Protein AF-A0A6J5F806-F1 (afdb_monomer_lite)

pLDDT: mean 86.48, std 10.56, range [59.66, 98.38]

Sequence (231 aa):
MEVLSILKNGHAHGSELAKHAQALDEIADRARLDAVFTEAWKLFHDRIDGTAEDLVHAFVNAVNVAATVISPLNLNSTVKLLRELGFDNEADALIEKYVELNAGRPGLFRIDESPWCRDVDDETLKRRFAEVLTEEEGALDLASTAMLLIEEKGWSDRMEASLLKASTDDFVALFREHQGDTLRVLIDHLYRAAHMRGAETQSTAGTVTAALDQISKESKLNEIRARRWRK

Structure (mmCIF, N/CA/C/O backbone):
data_AF-A0A6J5F806-F1
#
_entry.id   AF-A0A6J5F806-F1
#
loop_
_atom_site.group_PDB
_atom_site.id
_atom_site.type_symbol
_atom_site.label_atom_id
_atom_site.label_alt_id
_atom_site.label_comp_id
_atom_site.label_asym_id
_atom_site.label_entity_id
_atom_site.label_seq_id
_atom_site.pdbx_PDB_ins_code
_atom_site.Cartn_x
_atom_site.Cartn_y
_atom_site.Cartn_z
_atom_site.occupancy
_atom_site.B_iso_or_equiv
_atom_site.auth_seq_id
_atom_site.auth_comp_id
_atom_site.auth_asym_id
_atom_site.auth_atom_id
_atom_site.pdbx_PDB_model_num
ATOM 1 N N . MET A 1 1 ? -2.717 -42.329 -28.493 1.00 62.00 1 MET A N 1
ATOM 2 C CA . MET A 1 1 ? -3.347 -42.413 -29.836 1.00 62.00 1 MET A CA 1
ATOM 3 C C . MET A 1 1 ? -3.772 -41.049 -30.399 1.00 62.00 1 MET A C 1
ATOM 5 O O . MET A 1 1 ? -4.235 -40.996 -31.529 1.00 62.00 1 MET A O 1
ATOM 9 N N . GLU A 1 2 ? -3.569 -39.941 -29.675 1.00 66.50 2 GLU A N 1
ATOM 10 C CA . GLU A 1 2 ? -3.994 -38.596 -30.101 1.00 66.50 2 GLU A CA 1
ATOM 11 C C . GLU A 1 2 ? -3.105 -37.991 -31.207 1.00 66.50 2 GLU A C 1
ATOM 13 O O . GLU A 1 2 ? -3.614 -37.489 -32.203 1.00 66.50 2 GLU A O 1
ATOM 18 N N . VAL A 1 3 ? -1.780 -38.154 -31.115 1.00 67.06 3 VAL A N 1
ATOM 19 C CA . VAL A 1 3 ? -0.815 -37.669 -32.127 1.00 67.06 3 VAL A CA 1
ATOM 20 C C . VAL A 1 3 ? -1.085 -38.260 -33.520 1.00 67.06 3 VAL A C 1
ATOM 22 O O . VAL A 1 3 ? -1.072 -37.549 -34.519 1.00 67.06 3 VAL A O 1
ATOM 25 N N . LEU A 1 4 ? -1.415 -39.554 -33.593 1.00 65.75 4 LEU A N 1
ATOM 26 C CA . LEU A 1 4 ? -1.778 -40.239 -34.843 1.00 65.75 4 LEU A CA 1
ATOM 27 C C . LEU A 1 4 ? -3.104 -39.742 -35.444 1.00 65.75 4 LEU A C 1
ATOM 29 O O . LEU A 1 4 ? -3.271 -39.791 -36.658 1.00 65.75 4 LEU A O 1
ATOM 33 N N . SER A 1 5 ? -4.040 -39.275 -34.613 1.00 65.06 5 SER A N 1
ATOM 34 C CA . SER A 1 5 ? -5.299 -38.660 -35.057 1.00 65.06 5 SER A CA 1
ATOM 35 C C . SER A 1 5 ? -5.051 -37.273 -35.659 1.00 65.06 5 SER A C 1
ATOM 37 O O . SER A 1 5 ? -5.553 -36.964 -36.736 1.00 65.06 5 SER A O 1
ATOM 39 N N . ILE A 1 6 ? -4.202 -36.467 -35.019 1.00 72.25 6 ILE A N 1
ATOM 40 C CA . ILE A 1 6 ? -3.844 -35.120 -35.486 1.00 72.25 6 ILE A CA 1
ATOM 41 C C . ILE A 1 6 ? -3.074 -35.187 -36.809 1.00 72.25 6 ILE A C 1
ATOM 43 O O . ILE A 1 6 ? -3.395 -34.453 -37.740 1.00 72.25 6 ILE A O 1
ATOM 47 N N . LEU A 1 7 ? -2.129 -36.126 -36.938 1.00 70.25 7 LEU A N 1
ATOM 48 C CA . LEU A 1 7 ? -1.401 -36.361 -38.191 1.00 70.25 7 LEU A CA 1
ATOM 49 C C . LEU A 1 7 ? -2.317 -36.798 -39.347 1.00 70.25 7 LEU A C 1
ATOM 51 O O . LEU A 1 7 ? -1.999 -36.538 -40.502 1.00 70.25 7 LEU A O 1
ATOM 55 N N . LYS A 1 8 ? -3.449 -37.452 -39.051 1.00 69.81 8 LYS A N 1
ATOM 56 C CA . LYS A 1 8 ? -4.434 -37.871 -40.062 1.00 69.81 8 LYS A CA 1
ATOM 57 C C . LYS A 1 8 ? -5.423 -36.769 -40.439 1.00 69.81 8 LYS A C 1
ATOM 59 O O . LYS A 1 8 ? -5.817 -36.701 -41.596 1.00 69.81 8 LYS A O 1
ATOM 64 N N . ASN A 1 9 ? -5.823 -35.933 -39.482 1.00 72.56 9 ASN A N 1
ATOM 65 C CA . ASN A 1 9 ? -6.895 -34.951 -39.671 1.00 72.56 9 ASN A CA 1
ATOM 66 C C . ASN A 1 9 ? -6.376 -33.525 -39.937 1.00 72.56 9 ASN A C 1
ATOM 68 O O . ASN A 1 9 ? -7.134 -32.671 -40.388 1.00 72.56 9 ASN A O 1
ATOM 72 N N . GLY A 1 10 ? -5.089 -33.256 -39.692 1.00 66.25 10 GLY A N 1
ATOM 73 C CA . GLY A 1 10 ? -4.418 -31.994 -40.028 1.00 66.25 10 GLY A CA 1
ATOM 74 C C . GLY A 1 10 ? -4.680 -30.828 -39.069 1.00 66.25 10 GLY A C 1
ATOM 75 O O . GLY A 1 10 ? -4.192 -29.730 -39.311 1.00 66.25 10 GLY A O 1
ATOM 76 N N . HIS A 1 11 ? -5.435 -31.030 -37.987 1.00 64.56 11 HIS A N 1
ATOM 77 C CA . HIS A 1 11 ? -5.696 -30.010 -36.969 1.00 64.56 11 HIS A CA 1
ATOM 78 C C . HIS A 1 11 ? -5.887 -30.641 -35.583 1.00 64.56 11 HIS A C 1
ATOM 80 O O . HIS A 1 11 ? -6.397 -31.753 -35.454 1.00 64.56 11 HIS A O 1
ATOM 86 N N . ALA A 1 12 ? -5.464 -29.913 -34.545 1.00 65.75 12 ALA A N 1
ATOM 87 C CA . ALA A 1 12 ? -5.490 -30.336 -33.140 1.00 65.75 12 ALA A CA 1
ATOM 88 C C . ALA A 1 12 ? -6.511 -29.545 -32.294 1.00 65.75 12 ALA A C 1
ATOM 90 O O . ALA A 1 12 ? -6.362 -29.422 -31.082 1.00 65.75 12 ALA A O 1
ATOM 91 N N . HIS A 1 13 ? -7.528 -28.948 -32.921 1.00 59.66 13 HIS A N 1
ATOM 92 C CA . HIS A 1 13 ? -8.428 -28.019 -32.235 1.00 59.66 13 HIS A CA 1
ATOM 93 C C . HIS A 1 13 ? -9.199 -28.705 -31.092 1.00 59.66 13 HIS A C 1
ATOM 95 O O . HIS A 1 13 ? -9.826 -29.742 -31.299 1.00 59.66 13 HIS A O 1
ATOM 101 N N . GLY A 1 14 ? -9.126 -28.135 -29.883 1.00 65.19 14 GLY A N 1
ATOM 102 C CA . GLY A 1 14 ? -9.755 -28.683 -28.673 1.00 65.19 14 GLY A CA 1
ATOM 103 C C . GLY A 1 14 ? -9.086 -29.936 -28.090 1.00 65.19 14 GLY A C 1
ATOM 104 O O . GLY A 1 14 ? -9.630 -30.527 -27.159 1.00 65.19 14 GLY A O 1
ATOM 105 N N . SER A 1 15 ? -7.930 -30.350 -28.618 1.00 76.88 15 SER A N 1
ATOM 106 C CA . SER A 1 15 ? -7.204 -31.530 -28.145 1.00 76.88 15 SER A CA 1
ATOM 107 C C . SER A 1 15 ? -6.321 -31.211 -26.927 1.00 76.88 15 SER A C 1
ATOM 109 O O . SER A 1 15 ? -5.970 -30.053 -26.680 1.00 76.88 15 SER A O 1
ATOM 111 N N . GLU A 1 16 ? -5.935 -32.234 -26.162 1.00 77.94 16 GLU A N 1
ATOM 112 C CA . GLU A 1 16 ? -5.014 -32.069 -25.032 1.00 77.94 16 GLU A CA 1
ATOM 113 C C . GLU A 1 16 ? -3.640 -31.583 -25.510 1.00 77.94 16 GLU A C 1
ATOM 115 O O . GLU A 1 16 ? -3.031 -30.737 -24.859 1.00 77.94 16 GLU A O 1
ATOM 120 N N . LEU A 1 17 ? -3.185 -32.014 -26.692 1.00 78.38 17 LEU A N 1
ATOM 121 C CA . LEU A 1 17 ? -1.960 -31.494 -27.314 1.00 78.38 17 LEU A CA 1
ATOM 122 C C . LEU A 1 17 ? -2.011 -29.975 -27.560 1.00 78.38 17 LEU A C 1
ATOM 124 O O . LEU A 1 17 ? -1.027 -29.293 -27.287 1.00 78.38 17 LEU A O 1
ATOM 128 N N . ALA A 1 18 ? -3.132 -29.433 -28.051 1.00 76.56 18 ALA A N 1
ATOM 129 C CA . ALA A 1 18 ? -3.261 -27.991 -28.282 1.00 76.56 18 ALA A CA 1
ATOM 130 C C . ALA A 1 18 ? -3.230 -27.187 -26.973 1.00 76.56 18 ALA A C 1
ATOM 132 O O . ALA A 1 18 ? -2.580 -26.146 -26.923 1.00 76.56 18 ALA A O 1
ATOM 133 N N . LYS A 1 19 ? -3.848 -27.698 -25.898 1.00 79.38 19 LYS A N 1
ATOM 134 C CA . LYS A 1 19 ? -3.759 -27.084 -24.560 1.00 79.38 19 LYS A CA 1
ATOM 135 C C . LYS A 1 19 ? -2.324 -27.074 -24.030 1.00 79.38 19 LYS A C 1
ATOM 137 O O . LYS A 1 19 ? -1.873 -26.060 -23.513 1.00 79.38 19 LYS A O 1
ATOM 142 N N . HIS A 1 20 ? -1.592 -28.181 -24.187 1.00 80.00 20 HIS A N 1
ATOM 143 C CA . HIS A 1 20 ? -0.188 -28.259 -23.770 1.00 80.00 20 HIS A CA 1
ATOM 144 C C . HIS A 1 20 ? 0.708 -27.329 -24.598 1.00 80.00 20 HIS A C 1
ATOM 146 O O . HIS A 1 20 ? 1.594 -26.690 -24.039 1.00 80.00 20 HIS A O 1
ATOM 152 N N . ALA A 1 21 ? 0.473 -27.227 -25.910 1.00 78.38 21 ALA A N 1
ATOM 153 C CA . ALA A 1 21 ? 1.204 -26.306 -26.775 1.00 78.38 21 ALA A CA 1
ATOM 154 C C . ALA A 1 21 ? 0.960 -24.843 -26.379 1.00 78.38 21 ALA A C 1
ATOM 156 O O . ALA A 1 21 ? 1.921 -24.095 -26.250 1.00 78.38 21 ALA A O 1
ATOM 157 N N . GLN A 1 22 ? -0.294 -24.461 -26.112 1.00 80.69 22 GLN A N 1
ATOM 158 C CA . GLN A 1 22 ? -0.631 -23.118 -25.637 1.00 80.69 22 GLN A CA 1
ATOM 159 C C . GLN A 1 22 ? 0.016 -22.814 -24.277 1.00 80.69 22 GLN A C 1
ATOM 161 O O . GLN A 1 22 ? 0.610 -21.757 -24.110 1.00 80.69 22 GLN A O 1
ATOM 166 N N . ALA A 1 23 ? -0.024 -23.754 -23.328 1.00 79.06 23 ALA A N 1
ATOM 167 C CA . ALA A 1 23 ? 0.630 -23.573 -22.033 1.00 79.06 23 ALA A CA 1
ATOM 168 C C . ALA A 1 23 ? 2.156 -23.392 -22.164 1.00 79.06 23 ALA A C 1
ATOM 170 O O . ALA A 1 23 ? 2.749 -22.591 -21.445 1.00 79.06 23 ALA A O 1
ATOM 171 N N . LEU A 1 24 ? 2.805 -24.117 -23.084 1.00 82.88 24 LEU A N 1
ATOM 172 C CA . LEU A 1 24 ? 4.232 -23.939 -23.371 1.00 82.88 24 LEU A CA 1
ATOM 173 C C . LEU A 1 24 ? 4.531 -22.584 -24.026 1.00 82.88 24 LEU A C 1
ATOM 175 O O . LEU A 1 24 ? 5.548 -21.980 -23.694 1.00 82.88 24 LEU A O 1
ATOM 179 N N . ASP A 1 25 ? 3.659 -22.114 -24.919 1.00 82.00 25 ASP A N 1
ATOM 180 C CA . ASP A 1 25 ? 3.776 -20.804 -25.568 1.00 82.00 25 ASP A CA 1
ATOM 181 C C . ASP A 1 25 ? 3.660 -19.670 -24.538 1.00 82.00 25 ASP A C 1
ATOM 183 O O . ASP A 1 25 ? 4.536 -18.814 -24.455 1.00 82.00 25 ASP A O 1
ATOM 187 N N . GLU A 1 26 ? 2.673 -19.746 -23.639 1.00 81.69 26 GLU A N 1
ATOM 188 C CA . GLU A 1 26 ? 2.500 -18.800 -22.526 1.00 81.69 26 GLU A CA 1
ATOM 189 C C . GLU A 1 26 ? 3.722 -18.772 -21.585 1.00 81.69 26 GLU A C 1
ATOM 191 O O . GLU A 1 26 ? 4.142 -17.703 -21.132 1.00 81.69 26 GLU A O 1
ATOM 196 N N . ILE A 1 27 ? 4.340 -19.929 -21.308 1.00 80.19 27 ILE A N 1
ATOM 197 C CA . ILE A 1 27 ? 5.586 -20.011 -20.524 1.00 80.19 27 ILE A CA 1
ATOM 198 C C . ILE A 1 27 ? 6.753 -19.359 -21.276 1.00 80.19 27 ILE A C 1
ATOM 200 O O . ILE A 1 27 ? 7.521 -18.605 -20.672 1.00 80.19 27 ILE A O 1
ATOM 204 N N . ALA A 1 28 ? 6.907 -19.651 -22.570 1.00 80.81 28 ALA A N 1
ATOM 205 C CA . ALA A 1 28 ? 7.981 -19.102 -23.391 1.00 80.81 28 ALA A CA 1
ATOM 206 C C . ALA A 1 28 ? 7.865 -17.577 -23.516 1.00 80.81 28 ALA A C 1
ATOM 208 O O . ALA A 1 28 ? 8.860 -16.865 -23.352 1.00 80.81 28 ALA A O 1
ATOM 209 N N . ASP A 1 29 ? 6.651 -17.068 -23.719 1.00 88.56 29 ASP A N 1
ATOM 210 C CA . ASP A 1 29 ? 6.381 -15.637 -23.745 1.00 88.56 29 ASP A CA 1
ATOM 211 C C . ASP A 1 29 ? 6.669 -14.982 -22.399 1.00 88.56 29 ASP A C 1
ATOM 213 O O . ASP A 1 29 ? 7.339 -13.948 -22.350 1.00 88.56 29 ASP A O 1
ATOM 217 N N . ARG A 1 30 ? 6.257 -15.608 -21.291 1.00 89.88 30 ARG A N 1
ATOM 218 C CA . ARG A 1 30 ? 6.578 -15.099 -19.956 1.00 89.88 30 ARG A CA 1
ATOM 219 C C . ARG A 1 30 ? 8.084 -15.011 -19.723 1.00 89.88 30 ARG A C 1
ATOM 221 O O . ARG A 1 30 ? 8.552 -13.979 -19.253 1.00 89.88 30 ARG A O 1
ATOM 228 N N . ALA A 1 31 ? 8.836 -16.055 -20.065 1.00 89.19 31 ALA A N 1
ATOM 229 C CA . ALA A 1 31 ? 10.291 -16.071 -19.914 1.00 89.19 31 ALA A CA 1
ATOM 230 C C . ALA A 1 31 ? 10.969 -14.993 -20.775 1.00 89.19 31 ALA A C 1
ATOM 232 O O . ALA A 1 31 ? 11.913 -14.342 -20.332 1.00 89.19 31 ALA A O 1
ATOM 233 N N . ARG A 1 32 ? 10.463 -14.762 -21.991 1.00 93.19 32 ARG A N 1
ATOM 234 C CA . ARG A 1 32 ? 10.948 -13.697 -22.875 1.00 93.19 32 ARG A CA 1
ATOM 235 C C . ARG A 1 32 ? 10.709 -12.310 -22.277 1.00 93.19 32 ARG A C 1
ATOM 237 O O . ARG A 1 32 ? 11.607 -11.476 -22.327 1.00 93.19 32 ARG A O 1
ATOM 244 N N . LEU A 1 33 ? 9.523 -12.055 -21.727 1.00 92.44 33 LEU A N 1
ATOM 245 C CA . LEU A 1 33 ? 9.200 -10.774 -21.091 1.00 92.44 33 LEU A CA 1
ATOM 246 C C . LEU A 1 33 ? 10.012 -10.556 -19.805 1.00 92.44 33 LEU A C 1
ATOM 248 O O . LEU A 1 33 ? 10.525 -9.463 -19.582 1.00 92.44 33 LEU A O 1
ATOM 252 N N . ASP A 1 34 ? 10.197 -11.600 -18.999 1.00 91.81 34 ASP A N 1
ATOM 253 C CA . ASP A 1 34 ? 11.018 -11.543 -17.785 1.00 91.81 34 ASP A CA 1
ATOM 254 C C . ASP A 1 34 ? 12.498 -11.261 -18.108 1.00 91.81 34 ASP A C 1
ATOM 256 O O . ASP A 1 34 ? 13.155 -10.459 -17.438 1.00 91.81 34 ASP A O 1
ATOM 260 N N . ALA A 1 35 ? 13.006 -11.825 -19.211 1.00 94.06 35 ALA A N 1
ATOM 261 C CA . ALA A 1 35 ? 14.346 -11.531 -19.706 1.00 94.06 35 ALA A CA 1
ATOM 262 C C . ALA A 1 35 ? 14.522 -10.049 -20.075 1.00 94.06 35 ALA A C 1
ATOM 264 O O . ALA A 1 35 ? 15.559 -9.476 -19.757 1.00 94.06 35 ALA A O 1
ATOM 265 N N . VAL A 1 36 ? 13.516 -9.397 -20.677 1.00 94.88 36 VAL A N 1
ATOM 266 C CA . VAL A 1 36 ? 13.575 -7.953 -20.993 1.00 94.88 36 VAL A CA 1
ATOM 267 C C . VAL A 1 36 ? 13.804 -7.124 -19.729 1.00 94.88 36 VAL A C 1
ATOM 269 O O . VAL A 1 36 ? 14.653 -6.234 -19.717 1.00 94.88 36 VAL A O 1
ATOM 272 N N . PHE A 1 37 ? 13.081 -7.431 -18.652 1.00 95.44 37 PHE A N 1
ATOM 273 C CA . PHE A 1 37 ? 13.253 -6.736 -17.378 1.00 95.44 37 PHE A CA 1
ATOM 274 C C . PHE A 1 37 ? 14.589 -7.063 -16.704 1.00 95.44 37 PHE A C 1
ATOM 276 O O . PHE A 1 37 ? 15.256 -6.175 -16.174 1.00 95.44 37 PHE A O 1
ATOM 283 N N . THR A 1 38 ? 15.022 -8.320 -16.786 1.00 95.44 38 THR A N 1
ATOM 284 C CA . THR A 1 38 ? 16.326 -8.754 -16.272 1.00 95.44 38 THR A CA 1
ATOM 285 C C . THR A 1 38 ? 17.483 -8.034 -16.970 1.00 95.44 38 THR A C 1
ATOM 287 O O . THR A 1 38 ? 18.427 -7.616 -16.305 1.00 95.44 38 THR A O 1
ATOM 290 N N . GLU A 1 39 ? 17.419 -7.838 -18.290 1.00 96.25 39 GLU A N 1
ATOM 291 C CA . GLU A 1 39 ? 18.459 -7.110 -19.028 1.00 96.25 39 GLU A CA 1
ATOM 292 C C . GLU A 1 39 ? 18.562 -5.639 -18.598 1.00 96.25 39 GLU A C 1
ATOM 294 O O . GLU A 1 39 ? 19.671 -5.115 -18.512 1.00 96.25 39 GLU A O 1
ATOM 299 N N . ALA A 1 40 ? 17.450 -4.982 -18.247 1.00 96.56 40 ALA A N 1
ATOM 300 C CA . ALA A 1 40 ? 17.502 -3.628 -17.686 1.00 96.56 40 ALA A CA 1
ATOM 301 C C . ALA A 1 40 ? 18.259 -3.602 -16.346 1.00 96.56 40 ALA A C 1
ATOM 303 O O . ALA A 1 40 ? 19.134 -2.762 -16.144 1.00 96.56 40 ALA A O 1
ATOM 304 N N . TRP A 1 41 ? 18.009 -4.574 -15.464 1.00 96.94 41 TRP A N 1
ATOM 305 C CA . TRP A 1 41 ? 18.742 -4.701 -14.199 1.00 96.94 41 TRP A CA 1
ATOM 306 C C . TRP A 1 41 ? 20.229 -5.019 -14.378 1.00 96.94 41 TRP A C 1
ATOM 308 O O . TRP A 1 41 ? 21.050 -4.561 -13.583 1.00 96.94 41 TRP A O 1
ATOM 318 N N . LYS A 1 42 ? 20.619 -5.738 -15.436 1.00 96.62 42 LYS A N 1
ATOM 319 C CA . LYS A 1 42 ? 22.042 -5.956 -15.745 1.00 96.62 42 LYS A CA 1
ATOM 320 C C . LYS A 1 42 ? 22.782 -4.662 -16.064 1.00 96.62 42 LYS A C 1
ATOM 322 O O . LYS A 1 42 ? 23.971 -4.570 -15.777 1.00 96.62 42 LYS A O 1
ATOM 327 N N . LEU A 1 43 ? 22.109 -3.637 -16.593 1.00 96.19 43 LEU A N 1
ATOM 328 C CA . LEU A 1 43 ? 22.741 -2.325 -16.780 1.00 96.19 43 LEU A CA 1
ATOM 329 C C . LEU A 1 43 ? 23.144 -1.684 -15.447 1.00 96.19 43 LEU A C 1
ATOM 331 O O . LEU A 1 43 ? 24.134 -0.962 -15.409 1.00 96.19 43 LEU A O 1
ATOM 335 N N . PHE A 1 44 ? 22.408 -1.963 -14.370 1.00 96.19 44 PHE A N 1
ATOM 336 C CA . PHE A 1 44 ? 22.748 -1.507 -13.024 1.00 96.19 44 PHE A CA 1
ATOM 337 C C . PHE A 1 44 ? 23.802 -2.400 -12.352 1.00 96.19 44 PHE A C 1
ATOM 339 O O . PHE A 1 44 ? 24.724 -1.895 -11.719 1.00 96.19 44 PHE A O 1
ATOM 346 N N . HIS A 1 45 ? 23.683 -3.724 -12.479 1.00 95.81 45 HIS A N 1
ATOM 347 C CA . HIS A 1 45 ? 24.543 -4.664 -11.750 1.00 95.81 45 HIS A CA 1
ATOM 348 C C . HIS A 1 45 ? 25.884 -4.966 -12.430 1.00 95.81 45 HIS A C 1
ATOM 350 O O . HIS A 1 45 ? 26.885 -5.155 -11.738 1.00 95.81 45 HIS A O 1
ATOM 356 N N . ASP A 1 46 ? 25.919 -4.999 -13.763 1.00 96.44 46 ASP A N 1
ATOM 357 C CA . ASP A 1 46 ? 27.041 -5.557 -14.528 1.00 96.44 46 ASP A CA 1
ATOM 358 C C . ASP A 1 46 ? 27.834 -4.485 -15.299 1.00 96.44 46 ASP A C 1
ATOM 360 O O . ASP A 1 46 ? 28.766 -4.807 -16.043 1.00 96.44 46 ASP A O 1
ATOM 364 N N . ARG A 1 47 ? 27.483 -3.201 -15.144 1.00 92.94 47 ARG A N 1
ATOM 365 C CA . ARG A 1 47 ? 28.141 -2.074 -15.820 1.00 92.94 47 ARG A CA 1
ATOM 366 C C . ARG A 1 47 ? 28.476 -0.947 -14.849 1.00 92.94 47 ARG A C 1
ATOM 368 O O . ARG A 1 47 ? 27.740 -0.670 -13.914 1.00 92.94 47 ARG A O 1
ATOM 375 N N . ILE A 1 48 ? 29.592 -0.269 -15.117 1.00 93.38 48 ILE A N 1
ATOM 376 C CA . ILE A 1 48 ? 30.050 0.916 -14.362 1.00 93.38 48 ILE A CA 1
ATOM 377 C C . ILE A 1 48 ? 30.215 2.156 -15.255 1.00 93.38 48 ILE A C 1
ATOM 379 O O . ILE A 1 48 ? 30.513 3.247 -14.785 1.00 93.38 48 ILE A O 1
ATOM 383 N N . ASP A 1 49 ? 30.029 1.985 -16.561 1.00 93.69 49 ASP A N 1
ATOM 384 C CA . ASP A 1 49 ? 30.214 2.974 -17.621 1.00 93.69 49 ASP A CA 1
ATOM 385 C C . ASP A 1 49 ? 28.873 3.495 -18.183 1.00 93.69 49 ASP A C 1
ATOM 387 O O . ASP A 1 49 ? 28.832 4.022 -19.292 1.00 93.69 49 ASP A O 1
ATOM 391 N N . GLY A 1 50 ? 27.762 3.296 -17.463 1.00 91.69 50 GLY A N 1
ATOM 392 C CA . GLY A 1 50 ? 26.427 3.798 -17.820 1.00 91.69 50 GLY A CA 1
ATOM 393 C C . GLY A 1 50 ? 26.081 5.142 -17.169 1.00 91.69 50 GLY A C 1
ATOM 394 O O . GLY A 1 50 ? 26.754 5.584 -16.238 1.00 91.69 50 GLY A O 1
ATOM 395 N N . THR A 1 51 ? 25.011 5.776 -17.653 1.00 96.44 51 THR A N 1
ATOM 396 C CA . THR A 1 51 ? 24.418 6.982 -17.051 1.00 96.44 51 THR A CA 1
ATOM 397 C C . THR A 1 51 ? 23.118 6.642 -16.318 1.00 96.44 51 THR A C 1
ATOM 399 O O . THR A 1 51 ? 22.515 5.593 -16.568 1.00 96.44 51 THR A O 1
ATOM 402 N N . ALA A 1 52 ? 22.682 7.517 -15.407 1.00 96.44 52 ALA A N 1
ATOM 403 C CA . ALA A 1 52 ? 21.408 7.335 -14.715 1.00 96.44 52 ALA A CA 1
ATOM 404 C C . ALA A 1 52 ? 20.236 7.429 -15.704 1.00 96.44 52 ALA A C 1
ATOM 406 O O . ALA A 1 52 ? 19.327 6.609 -15.659 1.00 96.44 52 ALA A O 1
ATOM 407 N N . GLU A 1 53 ? 20.306 8.357 -16.656 1.00 97.50 53 GLU A N 1
ATOM 408 C CA . GLU A 1 53 ? 19.298 8.576 -17.691 1.00 97.50 53 GLU A CA 1
ATOM 409 C C . GLU A 1 53 ? 19.105 7.339 -18.578 1.00 97.50 53 GLU A C 1
ATOM 411 O O . GLU A 1 53 ? 17.972 6.910 -18.804 1.00 97.50 53 GLU A O 1
ATOM 416 N N . ASP A 1 54 ? 20.199 6.716 -19.035 1.00 96.19 54 ASP A N 1
ATOM 417 C CA . ASP A 1 54 ? 20.129 5.497 -19.851 1.00 96.19 54 ASP A CA 1
ATOM 418 C C . ASP A 1 54 ? 19.501 4.335 -19.072 1.00 96.19 54 ASP A C 1
ATOM 420 O O . ASP A 1 54 ? 18.694 3.574 -19.616 1.00 96.19 54 ASP A O 1
ATOM 424 N N . LEU A 1 55 ? 19.847 4.206 -17.786 1.00 96.94 55 LEU A N 1
ATOM 425 C CA . LEU A 1 55 ? 19.296 3.177 -16.910 1.00 96.94 55 LEU A CA 1
ATOM 426 C C . LEU A 1 55 ? 17.792 3.386 -16.672 1.00 96.94 55 LEU A C 1
ATOM 428 O O . LEU A 1 55 ? 17.008 2.444 -16.798 1.00 96.94 55 LEU A O 1
ATOM 432 N N . VAL A 1 56 ? 17.377 4.620 -16.384 1.00 97.62 56 VAL A N 1
ATOM 433 C CA . VAL A 1 56 ? 15.967 5.000 -16.202 1.00 97.62 56 VAL A CA 1
ATOM 434 C C . VAL A 1 56 ? 15.175 4.711 -17.476 1.00 97.62 56 VAL A C 1
ATOM 436 O O . VAL A 1 56 ? 14.133 4.057 -17.425 1.00 97.62 56 VAL A O 1
ATOM 439 N N . HIS A 1 57 ? 15.693 5.113 -18.639 1.00 97.00 57 HIS A N 1
ATOM 440 C CA . HIS A 1 57 ? 15.074 4.825 -19.933 1.00 97.00 57 HIS A CA 1
ATOM 441 C C . HIS A 1 57 ? 14.929 3.317 -20.182 1.00 97.00 57 HIS A C 1
ATOM 443 O O . HIS A 1 57 ? 13.893 2.868 -20.682 1.00 97.00 57 HIS A O 1
ATOM 449 N N . ALA A 1 58 ? 15.938 2.519 -19.822 1.00 96.94 58 ALA A N 1
ATOM 450 C CA . ALA A 1 58 ? 15.870 1.067 -19.938 1.00 96.94 58 ALA A CA 1
ATOM 451 C C . ALA A 1 58 ? 14.774 0.471 -19.041 1.00 96.94 58 ALA A C 1
ATOM 453 O O . ALA A 1 58 ? 14.002 -0.365 -19.515 1.00 96.94 58 ALA A O 1
ATOM 454 N N . PHE A 1 59 ? 14.643 0.932 -17.793 1.00 97.81 59 PHE A N 1
ATOM 455 C CA . PHE A 1 59 ? 13.575 0.484 -16.895 1.00 97.81 59 PHE A CA 1
ATOM 456 C C . PHE A 1 59 ? 12.183 0.865 -17.391 1.00 97.81 59 PHE A C 1
ATOM 458 O O . PHE A 1 59 ? 11.297 0.010 -17.418 1.00 97.81 59 PHE A O 1
ATOM 465 N N . VAL A 1 60 ? 11.989 2.108 -17.839 1.00 95.38 60 VAL A N 1
ATOM 466 C CA . VAL A 1 60 ? 10.708 2.561 -18.404 1.00 95.38 60 VAL A CA 1
ATOM 467 C C . VAL A 1 60 ? 10.307 1.685 -19.594 1.00 95.38 60 VAL A C 1
ATOM 469 O O . VAL A 1 60 ? 9.183 1.183 -19.654 1.00 95.38 60 VAL A O 1
ATOM 472 N N . ASN A 1 61 ? 11.234 1.431 -20.521 1.00 95.88 61 ASN A N 1
ATOM 473 C CA . ASN A 1 61 ? 10.983 0.556 -21.667 1.00 95.88 61 ASN A CA 1
ATOM 474 C C . ASN A 1 61 ? 10.686 -0.887 -21.247 1.00 95.88 61 ASN A C 1
ATOM 476 O O . ASN A 1 61 ? 9.775 -1.512 -21.793 1.00 95.88 61 ASN A O 1
ATOM 480 N N . ALA A 1 62 ? 11.427 -1.411 -20.271 1.00 95.88 62 ALA A N 1
ATOM 481 C CA . ALA A 1 62 ? 11.235 -2.767 -19.791 1.00 95.88 62 ALA A CA 1
ATOM 482 C C . ALA A 1 62 ? 9.862 -2.953 -19.141 1.00 95.88 62 ALA A C 1
ATOM 484 O O . ALA A 1 62 ? 9.163 -3.906 -19.477 1.00 95.88 62 ALA A O 1
ATOM 485 N N . VAL A 1 63 ? 9.424 -2.036 -18.275 1.00 94.94 63 VAL A N 1
ATOM 486 C CA . VAL A 1 63 ? 8.103 -2.132 -17.633 1.00 94.94 63 VAL A CA 1
ATOM 487 C C . VAL A 1 63 ? 6.974 -1.961 -18.644 1.00 94.94 63 VAL A C 1
ATOM 489 O O . VAL A 1 63 ? 6.017 -2.729 -18.596 1.00 94.94 63 VAL A O 1
ATOM 492 N N . ASN A 1 64 ? 7.106 -1.064 -19.627 1.00 92.12 64 ASN A N 1
ATOM 493 C CA . ASN A 1 64 ? 6.122 -0.924 -20.711 1.00 92.12 64 ASN A CA 1
ATOM 494 C C . ASN A 1 64 ? 5.827 -2.243 -21.448 1.00 92.12 64 ASN A C 1
ATOM 496 O O . ASN A 1 64 ? 4.738 -2.412 -21.994 1.00 92.12 64 ASN A O 1
ATOM 500 N N . VAL A 1 65 ? 6.792 -3.164 -21.478 1.00 91.69 65 VAL A N 1
ATOM 501 C CA . VAL A 1 65 ? 6.688 -4.447 -22.183 1.00 91.69 65 VAL A CA 1
ATOM 502 C C . VAL A 1 65 ? 6.401 -5.602 -21.219 1.00 91.69 65 VAL A C 1
ATOM 504 O O . VAL A 1 65 ? 5.635 -6.502 -21.553 1.00 91.69 65 VAL A O 1
ATOM 507 N N . ALA A 1 66 ? 6.997 -5.587 -20.026 1.00 93.75 66 ALA A N 1
ATOM 508 C CA . ALA A 1 66 ? 7.043 -6.719 -19.103 1.00 93.75 66 ALA A CA 1
ATOM 509 C C . ALA A 1 66 ? 6.209 -6.533 -17.821 1.00 93.75 66 ALA A C 1
ATOM 511 O O . ALA A 1 66 ? 6.234 -7.410 -16.956 1.00 93.75 66 ALA A O 1
ATOM 512 N N . ALA A 1 67 ? 5.443 -5.442 -17.677 1.00 93.50 67 ALA A N 1
ATOM 513 C CA . ALA A 1 67 ? 4.651 -5.168 -16.470 1.00 93.50 67 ALA A CA 1
ATOM 514 C C . ALA A 1 67 ? 3.748 -6.336 -16.039 1.00 93.50 67 ALA A C 1
ATOM 516 O O . ALA A 1 67 ? 3.515 -6.526 -14.851 1.00 93.50 67 ALA A O 1
ATOM 517 N N . THR A 1 68 ? 3.244 -7.138 -16.980 1.00 91.94 68 THR A N 1
ATOM 518 C CA . THR A 1 68 ? 2.340 -8.261 -16.686 1.00 91.94 68 THR A CA 1
ATOM 519 C C . THR A 1 68 ? 3.047 -9.493 -16.111 1.00 91.94 68 THR A C 1
ATOM 521 O O . THR A 1 68 ? 2.380 -10.406 -15.609 1.00 91.94 68 THR A O 1
ATOM 524 N N . VAL A 1 69 ? 4.381 -9.556 -16.168 1.00 92.75 69 VAL A N 1
ATOM 525 C CA . VAL A 1 69 ? 5.159 -10.719 -15.708 1.00 92.75 69 VAL A CA 1
ATOM 526 C C . VAL A 1 69 ? 6.055 -10.433 -14.506 1.00 92.75 69 VAL A C 1
ATOM 528 O O . VAL A 1 69 ? 6.427 -11.387 -13.818 1.00 92.75 69 VAL A O 1
ATOM 531 N N . ILE A 1 70 ? 6.349 -9.161 -14.223 1.00 92.94 70 ILE A N 1
ATOM 532 C CA . ILE A 1 70 ? 7.116 -8.741 -13.043 1.00 92.94 70 ILE A CA 1
ATOM 533 C C . ILE A 1 70 ? 6.200 -8.583 -11.821 1.00 92.94 70 ILE A C 1
ATOM 535 O O . ILE A 1 70 ? 5.003 -8.341 -11.952 1.00 92.94 70 ILE A O 1
ATOM 539 N N . SER A 1 71 ? 6.752 -8.757 -10.621 1.00 93.06 71 SER A N 1
ATOM 540 C CA . SER A 1 71 ? 5.996 -8.660 -9.367 1.00 93.06 71 SER A CA 1
ATOM 541 C C . SER A 1 71 ? 5.899 -7.214 -8.847 1.00 93.06 71 SER A C 1
ATOM 543 O O . SER A 1 71 ? 6.746 -6.384 -9.190 1.00 93.06 71 SER A O 1
ATOM 545 N N . PRO A 1 72 ? 4.957 -6.916 -7.927 1.00 94.75 72 PRO A N 1
ATOM 546 C CA . PRO A 1 72 ? 4.960 -5.661 -7.170 1.00 94.75 72 PRO A CA 1
ATOM 547 C C . PRO A 1 72 ? 6.285 -5.377 -6.454 1.00 94.75 72 PRO A C 1
ATOM 549 O O . PRO A 1 72 ? 6.701 -4.228 -6.361 1.00 94.75 72 PRO A O 1
ATOM 552 N N . LEU A 1 73 ? 6.974 -6.423 -5.983 1.00 94.38 73 LEU A N 1
ATOM 553 C CA . LEU A 1 73 ? 8.283 -6.290 -5.346 1.00 94.38 73 LEU A CA 1
ATOM 554 C C . LEU A 1 73 ? 9.355 -5.831 -6.345 1.00 94.38 73 LEU A C 1
ATOM 556 O O . LEU A 1 73 ? 10.112 -4.915 -6.041 1.00 94.38 73 LEU A O 1
ATOM 560 N N . ASN A 1 74 ? 9.376 -6.409 -7.551 1.00 95.19 74 ASN A N 1
ATOM 561 C CA . ASN A 1 74 ? 10.282 -5.978 -8.619 1.00 95.19 74 ASN A CA 1
ATOM 562 C C . ASN A 1 74 ? 10.044 -4.510 -8.987 1.00 95.19 74 ASN A C 1
ATOM 564 O O . ASN A 1 74 ? 11.000 -3.749 -9.129 1.00 95.19 74 ASN A O 1
ATOM 568 N N . LEU A 1 75 ? 8.773 -4.108 -9.104 1.00 97.12 75 LEU A N 1
ATOM 569 C CA . LEU A 1 75 ? 8.413 -2.714 -9.344 1.00 97.12 75 LEU A CA 1
ATOM 570 C C . LEU A 1 75 ? 8.881 -1.806 -8.198 1.00 97.12 75 LEU A C 1
ATOM 572 O O . LEU A 1 75 ? 9.495 -0.783 -8.477 1.00 97.12 75 LEU A O 1
ATOM 576 N N . ASN A 1 76 ? 8.651 -2.187 -6.934 1.00 97.31 76 ASN A N 1
ATOM 577 C CA . ASN A 1 76 ? 9.098 -1.425 -5.761 1.00 97.31 76 ASN A CA 1
ATOM 578 C C . ASN A 1 76 ? 10.610 -1.173 -5.794 1.00 97.31 76 ASN A C 1
ATOM 580 O O . ASN A 1 76 ? 11.053 -0.040 -5.621 1.00 97.31 76 ASN A O 1
ATOM 584 N N . SER A 1 77 ? 11.407 -2.208 -6.075 1.00 97.00 77 SER A N 1
ATOM 585 C CA . SER A 1 77 ? 12.862 -2.068 -6.193 1.00 97.00 77 SER A CA 1
ATOM 586 C C . SER A 1 77 ? 13.266 -1.092 -7.301 1.00 97.00 77 SER A C 1
ATOM 588 O O . SER A 1 77 ? 14.155 -0.269 -7.086 1.00 97.00 77 SER A O 1
ATOM 590 N N . THR A 1 78 ? 12.605 -1.140 -8.462 1.00 97.81 78 THR A N 1
ATOM 591 C CA . THR A 1 78 ? 12.866 -0.203 -9.566 1.00 97.81 78 THR A CA 1
ATOM 592 C C . THR A 1 78 ? 12.477 1.227 -9.195 1.00 97.81 78 THR A C 1
ATOM 594 O O . THR A 1 78 ? 13.285 2.135 -9.358 1.00 97.81 78 THR A O 1
ATOM 597 N N . VAL A 1 79 ? 11.275 1.431 -8.651 1.00 98.38 79 VAL A N 1
ATOM 598 C CA . VAL A 1 79 ? 10.770 2.745 -8.217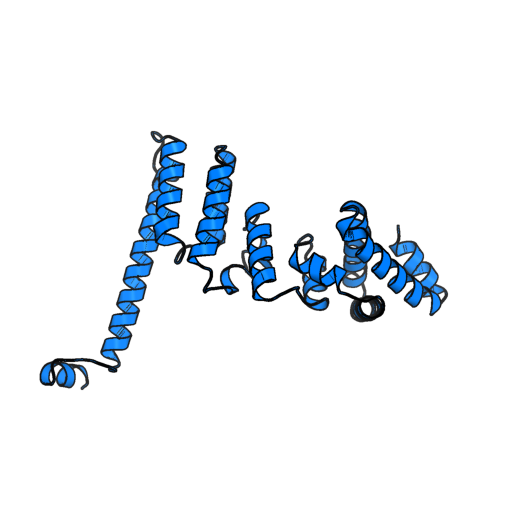 1.00 98.38 79 VAL A CA 1
ATOM 599 C C . VAL A 1 79 ? 11.730 3.389 -7.220 1.00 98.38 79 VAL A C 1
ATOM 601 O O . VAL A 1 79 ? 12.137 4.532 -7.413 1.00 98.38 79 VAL A O 1
ATOM 604 N N . LYS A 1 80 ? 12.169 2.644 -6.201 1.00 98.00 80 LYS A N 1
ATOM 605 C CA . LYS A 1 80 ? 13.108 3.155 -5.194 1.00 98.00 80 LYS A CA 1
ATOM 606 C C . LYS A 1 80 ? 14.441 3.573 -5.789 1.00 98.00 80 LYS A C 1
ATOM 608 O O . LYS A 1 80 ? 14.942 4.635 -5.433 1.00 98.00 80 LYS A O 1
ATOM 613 N N . LEU A 1 81 ? 14.993 2.772 -6.700 1.00 97.94 81 LEU A N 1
ATOM 614 C CA . LEU A 1 81 ? 16.240 3.120 -7.373 1.00 97.94 81 LEU A CA 1
ATOM 615 C C . LEU A 1 81 ? 16.087 4.404 -8.199 1.00 97.94 81 LEU A C 1
ATOM 617 O O . LEU A 1 81 ? 16.950 5.273 -8.137 1.00 97.94 81 LEU A O 1
ATOM 621 N N . LEU A 1 82 ? 14.981 4.559 -8.932 1.00 98.25 82 LEU A N 1
ATOM 622 C CA . LEU A 1 82 ? 14.708 5.786 -9.685 1.00 98.25 82 LEU A CA 1
ATOM 623 C C . LEU A 1 82 ? 14.631 7.011 -8.768 1.00 98.25 82 LEU A C 1
ATOM 625 O O . LEU A 1 82 ? 15.237 8.035 -9.078 1.00 98.25 82 LEU A O 1
ATOM 629 N N . ARG A 1 83 ? 13.961 6.896 -7.614 1.00 98.06 83 ARG A N 1
ATOM 630 C CA . ARG A 1 83 ? 13.925 7.974 -6.613 1.00 98.06 83 ARG A CA 1
ATOM 631 C C . ARG A 1 83 ? 15.301 8.283 -6.035 1.00 98.06 83 ARG A C 1
ATOM 633 O O . ARG A 1 83 ? 15.658 9.447 -5.903 1.00 98.06 83 ARG A O 1
ATOM 640 N N . GLU A 1 84 ? 16.100 7.262 -5.729 1.00 97.50 84 GLU A N 1
ATOM 641 C CA . GLU A 1 84 ? 17.470 7.438 -5.228 1.00 97.50 84 GLU A CA 1
ATOM 642 C C . GLU A 1 84 ? 18.362 8.177 -6.240 1.00 97.50 84 GLU A C 1
ATOM 644 O O . GLU A 1 84 ? 19.213 8.979 -5.856 1.00 97.50 84 GLU A O 1
ATOM 649 N N . LEU A 1 85 ? 18.121 7.967 -7.536 1.00 97.25 85 LEU A N 1
ATOM 650 C CA . LEU A 1 85 ? 18.791 8.670 -8.629 1.00 97.25 85 LEU A CA 1
ATOM 651 C C . LEU A 1 85 ? 18.212 10.072 -8.915 1.00 97.25 85 LEU A C 1
ATOM 653 O O . LEU A 1 85 ? 18.765 10.788 -9.748 1.00 97.25 85 LEU A O 1
ATOM 657 N N . GLY A 1 86 ? 17.133 10.482 -8.238 1.00 98.00 86 GLY A N 1
ATOM 658 C CA . GLY A 1 86 ? 16.484 11.789 -8.407 1.00 98.00 86 GLY A CA 1
ATOM 659 C C . GLY A 1 86 ? 15.448 11.869 -9.537 1.00 98.00 86 GLY A C 1
ATOM 660 O O . GLY A 1 86 ? 15.092 12.970 -9.954 1.00 98.00 86 GLY A O 1
ATOM 661 N N . PHE A 1 87 ? 14.961 10.729 -10.032 1.00 98.31 87 PHE A N 1
ATOM 662 C CA . PHE A 1 87 ? 13.968 10.614 -11.111 1.00 98.31 87 PHE A CA 1
ATOM 663 C C . PHE A 1 87 ? 12.569 10.302 -10.553 1.00 98.31 87 PHE A C 1
ATOM 665 O O . PHE A 1 87 ? 11.940 9.298 -10.896 1.00 98.31 87 PHE A O 1
ATOM 672 N N . ASP A 1 88 ? 12.084 11.146 -9.635 1.00 97.94 88 ASP A N 1
ATOM 673 C CA . ASP A 1 88 ? 10.799 10.948 -8.949 1.00 97.94 88 ASP A CA 1
ATOM 674 C C . ASP A 1 88 ? 9.594 10.925 -9.900 1.00 97.94 88 ASP A C 1
ATOM 676 O O . ASP A 1 88 ? 8.673 10.132 -9.710 1.00 97.94 88 ASP A O 1
ATOM 680 N N . ASN A 1 89 ? 9.603 11.757 -10.945 1.00 97.69 89 ASN A N 1
ATOM 681 C CA . ASN A 1 89 ? 8.495 11.827 -11.902 1.00 97.69 89 ASN A CA 1
ATOM 682 C C . ASN A 1 89 ? 8.395 10.543 -12.738 1.00 97.69 89 ASN A C 1
ATOM 684 O O . ASN A 1 89 ? 7.301 10.051 -13.009 1.00 97.69 89 ASN A O 1
ATOM 688 N N . GLU A 1 90 ? 9.533 9.992 -13.155 1.00 98.06 90 GLU A N 1
ATOM 689 C CA . GLU A 1 90 ? 9.613 8.737 -13.895 1.00 98.06 90 GLU A CA 1
ATOM 690 C C . GLU A 1 90 ? 9.229 7.552 -13.008 1.00 98.06 90 GLU A C 1
ATOM 692 O O . GLU A 1 90 ? 8.554 6.636 -13.479 1.00 98.06 90 GLU A O 1
ATOM 697 N N . ALA A 1 91 ? 9.608 7.588 -11.726 1.00 98.31 91 ALA A N 1
ATOM 698 C CA . ALA A 1 91 ? 9.170 6.617 -10.731 1.00 98.31 91 ALA A CA 1
ATOM 699 C C . ALA A 1 91 ? 7.637 6.616 -10.587 1.00 98.31 91 ALA A C 1
ATOM 701 O O . ALA A 1 91 ? 7.019 5.555 -10.683 1.00 98.31 91 ALA A O 1
ATOM 702 N N . ASP A 1 92 ? 7.017 7.790 -10.440 1.00 97.88 92 ASP A N 1
ATOM 703 C CA . ASP A 1 92 ? 5.557 7.928 -10.356 1.00 97.88 92 ASP A CA 1
ATOM 704 C C . ASP A 1 92 ? 4.867 7.456 -11.649 1.00 97.88 92 ASP A C 1
ATOM 706 O O . ASP A 1 92 ? 3.898 6.696 -11.609 1.00 97.88 92 ASP A O 1
ATOM 710 N N . ALA A 1 93 ? 5.405 7.824 -12.816 1.00 97.31 93 ALA A N 1
ATOM 711 C CA . ALA A 1 93 ? 4.872 7.390 -14.108 1.00 97.31 93 ALA A CA 1
ATOM 712 C C . ALA A 1 93 ? 4.945 5.863 -14.302 1.00 97.31 93 ALA A C 1
ATOM 714 O O . ALA A 1 93 ? 4.047 5.264 -14.900 1.00 97.31 93 ALA A O 1
ATOM 715 N N . LEU A 1 94 ? 5.995 5.218 -13.787 1.00 97.50 94 LEU A N 1
ATOM 716 C CA . LEU A 1 94 ? 6.152 3.763 -13.804 1.00 97.50 94 LEU A CA 1
ATOM 717 C C . LEU A 1 94 ? 5.088 3.048 -12.971 1.00 97.50 94 LEU A C 1
ATOM 719 O O . LEU A 1 94 ? 4.584 2.006 -13.400 1.00 97.50 94 LEU A O 1
ATOM 723 N N . ILE A 1 95 ? 4.724 3.613 -11.817 1.00 98.19 95 ILE A N 1
ATOM 724 C CA . ILE A 1 95 ? 3.647 3.093 -10.968 1.00 98.19 95 ILE A CA 1
ATOM 725 C C . ILE A 1 95 ? 2.325 3.115 -11.738 1.00 98.19 95 ILE A C 1
ATOM 727 O O . ILE A 1 95 ? 1.681 2.072 -11.868 1.00 98.19 95 ILE A O 1
ATOM 731 N N . GLU A 1 96 ? 1.955 4.267 -12.309 1.00 97.50 96 GLU A N 1
ATOM 732 C CA . GLU A 1 96 ? 0.715 4.391 -13.085 1.00 97.50 96 GLU A CA 1
ATOM 733 C C . GLU A 1 96 ? 0.693 3.430 -14.270 1.00 97.50 96 GLU A C 1
ATOM 735 O O . GLU A 1 96 ? -0.313 2.765 -14.527 1.00 97.50 96 GLU A O 1
ATOM 740 N N . LYS A 1 97 ? 1.825 3.289 -14.966 1.00 96.75 97 LYS A N 1
ATOM 741 C CA . LYS A 1 97 ? 1.902 2.392 -16.114 1.00 96.75 97 LYS A CA 1
ATOM 742 C C . LYS A 1 97 ? 1.721 0.930 -15.725 1.00 96.75 97 LYS A C 1
ATOM 744 O O . LYS A 1 97 ? 1.055 0.174 -16.434 1.00 96.75 97 LYS A O 1
ATOM 749 N N . TYR A 1 98 ? 2.309 0.520 -14.606 1.00 97.44 98 TYR A N 1
ATOM 750 C CA . TYR A 1 98 ? 2.155 -0.837 -14.102 1.00 97.44 98 TYR A CA 1
ATOM 751 C C . TYR A 1 98 ? 0.709 -1.130 -13.692 1.00 97.44 98 TYR A C 1
ATOM 753 O O . TYR A 1 98 ? 0.208 -2.214 -14.001 1.00 97.44 98 TYR A O 1
ATOM 761 N N . VAL A 1 99 ? 0.042 -0.174 -13.034 1.00 96.25 99 VAL A N 1
ATOM 762 C CA . VAL A 1 99 ? -1.384 -0.260 -12.682 1.00 96.25 99 VAL A CA 1
ATOM 763 C C . VAL A 1 99 ? -2.236 -0.408 -13.942 1.00 96.25 99 VAL A C 1
ATOM 765 O O . VAL A 1 99 ? -3.002 -1.364 -14.040 1.00 96.25 99 VAL A O 1
ATOM 768 N N . GLU A 1 100 ? -2.047 0.463 -14.938 1.00 95.56 100 GLU A N 1
ATOM 769 C CA . GLU A 1 100 ? -2.779 0.427 -16.213 1.00 95.56 100 GLU A CA 1
ATOM 770 C C . GLU A 1 100 ? -2.663 -0.948 -16.892 1.00 95.56 100 GLU A C 1
ATOM 772 O O . GLU A 1 100 ? -3.664 -1.562 -17.265 1.00 95.56 100 GLU A O 1
ATOM 777 N N . LEU A 1 101 ? -1.437 -1.466 -17.019 1.00 95.00 101 LEU A N 1
ATOM 778 C CA . LEU A 1 101 ? -1.168 -2.734 -17.703 1.00 95.00 101 LEU A CA 1
ATOM 779 C C . LEU A 1 101 ? -1.636 -3.970 -16.914 1.00 95.00 101 LEU A C 1
ATOM 781 O O . LEU A 1 101 ? -1.770 -5.047 -17.498 1.00 95.00 101 LEU A O 1
ATOM 785 N N . ASN A 1 102 ? -1.900 -3.833 -15.611 1.00 95.06 102 ASN A N 1
ATOM 786 C CA . ASN A 1 102 ? -2.361 -4.917 -14.741 1.00 95.06 102 ASN A CA 1
ATOM 787 C C . ASN A 1 102 ? -3.790 -4.728 -14.207 1.00 95.06 102 ASN A C 1
ATOM 789 O O . ASN A 1 102 ? -4.203 -5.507 -13.350 1.00 95.06 102 ASN A O 1
ATOM 793 N N . ALA A 1 103 ? -4.574 -3.780 -14.731 1.00 91.31 103 ALA A N 1
ATOM 794 C CA . ALA A 1 103 ? -5.936 -3.500 -14.259 1.00 91.31 103 ALA A CA 1
ATOM 795 C C . ALA A 1 103 ? -6.852 -4.746 -14.228 1.00 91.31 103 ALA A C 1
ATOM 797 O O . ALA A 1 103 ? -7.699 -4.894 -13.361 1.00 91.31 103 ALA A O 1
ATOM 798 N N . GLY A 1 104 ? -6.642 -5.725 -15.116 1.00 87.50 104 GLY A N 1
ATOM 799 C CA . GLY A 1 104 ? -7.383 -6.997 -15.095 1.00 87.50 104 GLY A CA 1
ATOM 800 C C . GLY A 1 104 ? -6.989 -7.980 -13.978 1.00 87.50 104 GLY A C 1
ATOM 801 O O . GLY A 1 104 ? -7.425 -9.133 -14.009 1.00 87.50 104 GLY A O 1
ATOM 802 N N . ARG A 1 105 ? -6.107 -7.595 -13.045 1.00 89.62 105 ARG A N 1
ATOM 803 C CA . ARG A 1 105 ? -5.492 -8.479 -12.037 1.00 89.62 105 ARG A CA 1
ATOM 804 C C . ARG A 1 105 ? -5.483 -7.828 -10.639 1.00 89.62 105 ARG A C 1
ATOM 806 O O . ARG A 1 105 ? -4.406 -7.697 -10.054 1.00 89.62 105 ARG A O 1
ATOM 813 N N . PRO A 1 106 ? -6.658 -7.511 -10.058 1.00 85.12 106 PRO A N 1
ATOM 814 C CA . PRO A 1 106 ? -6.792 -6.813 -8.769 1.00 85.12 106 PRO A CA 1
ATOM 815 C C . PRO A 1 106 ? -5.962 -7.416 -7.632 1.00 85.12 106 PRO A C 1
ATOM 817 O O . PRO A 1 106 ? -5.379 -6.704 -6.821 1.00 85.12 106 PRO A O 1
ATOM 820 N N . GLY A 1 107 ? -5.847 -8.748 -7.595 1.00 87.31 107 GLY A N 1
ATOM 821 C CA . GLY A 1 107 ? -5.082 -9.452 -6.564 1.00 87.31 107 GLY A CA 1
ATOM 822 C C . GLY A 1 107 ? -3.595 -9.075 -6.504 1.00 87.31 107 GLY A C 1
ATOM 823 O O . GLY A 1 107 ? -2.976 -9.271 -5.466 1.00 87.31 107 GLY A O 1
ATOM 824 N N . LEU A 1 108 ? -3.014 -8.510 -7.572 1.00 89.94 108 LEU A N 1
ATOM 825 C CA . LEU A 1 108 ? -1.635 -8.002 -7.550 1.00 89.94 108 LEU A CA 1
ATOM 826 C C . LEU A 1 108 ? -1.481 -6.738 -6.702 1.00 89.94 108 LEU A C 1
ATOM 828 O O . LEU A 1 108 ? -0.386 -6.472 -6.210 1.00 89.94 108 LEU A O 1
ATOM 832 N N . PHE A 1 109 ? -2.555 -5.966 -6.541 1.00 91.19 109 PHE A N 1
ATOM 833 C CA . PHE A 1 109 ? -2.527 -4.704 -5.811 1.00 91.19 109 PHE A CA 1
ATOM 834 C C . PHE A 1 109 ? -2.712 -4.898 -4.299 1.00 91.19 109 PHE A C 1
ATOM 836 O O . PHE A 1 109 ? -2.425 -3.989 -3.522 1.00 91.19 109 PHE A O 1
ATOM 843 N N . ARG A 1 110 ? -3.117 -6.100 -3.858 1.00 87.00 110 ARG A N 1
ATOM 844 C CA . ARG A 1 110 ? -3.278 -6.479 -2.442 1.00 87.00 110 ARG A CA 1
ATOM 845 C C . ARG A 1 110 ? -1.932 -6.781 -1.784 1.00 87.00 110 ARG A C 1
ATOM 847 O O . ARG A 1 110 ? -1.614 -7.917 -1.433 1.00 87.00 110 ARG A O 1
ATOM 854 N N . ILE A 1 111 ? -1.088 -5.755 -1.677 1.00 83.88 111 ILE A N 1
ATOM 855 C CA . ILE A 1 111 ? 0.249 -5.876 -1.077 1.00 83.88 111 ILE A CA 1
ATOM 856 C C . ILE A 1 111 ? 0.151 -6.272 0.398 1.00 83.88 111 ILE A C 1
ATOM 858 O O . ILE A 1 111 ? 1.012 -6.986 0.895 1.00 83.88 111 ILE A O 1
ATOM 862 N N . ASP A 1 112 ? -0.885 -5.837 1.103 1.00 72.94 112 ASP A N 1
ATOM 863 C CA . ASP A 1 112 ? -1.130 -6.123 2.515 1.00 72.94 112 ASP A CA 1
ATOM 864 C C . ASP A 1 112 ? -1.354 -7.611 2.817 1.00 72.94 112 ASP A C 1
ATOM 866 O O . ASP A 1 112 ? -0.927 -8.074 3.880 1.00 72.94 112 ASP A O 1
ATOM 870 N N . GLU A 1 113 ? -1.943 -8.349 1.872 1.00 77.50 113 GLU A N 1
ATOM 871 C CA . GLU A 1 113 ? -2.127 -9.809 1.907 1.00 77.50 113 GLU A CA 1
ATOM 872 C C . GLU A 1 113 ? -0.874 -10.586 1.444 1.00 77.50 113 GLU A C 1
ATOM 874 O O . GLU A 1 113 ? -0.797 -11.810 1.579 1.00 77.50 113 GLU A O 1
ATOM 879 N N . SER A 1 114 ? 0.129 -9.894 0.894 1.00 77.31 114 SER A N 1
ATOM 880 C CA . SER A 1 114 ? 1.329 -10.508 0.324 1.00 77.31 114 SER A CA 1
ATOM 881 C C . SER A 1 114 ? 2.349 -10.925 1.397 1.00 77.31 114 SER A C 1
ATOM 883 O O . SER A 1 114 ? 2.633 -10.149 2.318 1.00 77.31 114 SER A O 1
ATOM 885 N N . PRO A 1 115 ? 3.028 -12.083 1.245 1.00 76.31 115 PRO A N 1
ATOM 886 C CA . PRO A 1 115 ? 4.169 -12.454 2.089 1.00 76.31 115 PRO A CA 1
ATOM 887 C C . PRO A 1 115 ? 5.304 -11.418 2.091 1.00 76.31 115 PRO A C 1
ATOM 889 O O . PRO A 1 115 ? 6.054 -11.337 3.059 1.00 76.31 115 PRO A O 1
ATOM 892 N N . TRP A 1 116 ? 5.411 -10.616 1.026 1.00 77.19 116 TRP A N 1
ATOM 893 C CA . TRP A 1 116 ? 6.437 -9.582 0.843 1.00 77.19 116 TRP A CA 1
ATOM 894 C C . TRP A 1 116 ? 5.948 -8.178 1.214 1.00 77.19 116 TRP A C 1
ATOM 896 O O . TRP A 1 116 ? 6.574 -7.193 0.835 1.00 77.19 116 TRP A O 1
ATOM 906 N N . CYS A 1 117 ? 4.830 -8.054 1.941 1.00 76.44 117 CYS A N 1
ATOM 907 C CA . CYS A 1 117 ? 4.246 -6.756 2.300 1.00 76.44 117 CYS A CA 1
ATOM 908 C C . CYS A 1 117 ? 5.234 -5.795 2.983 1.00 76.44 117 CYS A C 1
ATOM 910 O O . CYS A 1 117 ? 5.094 -4.586 2.858 1.00 76.44 117 CYS A O 1
ATOM 912 N N . ARG A 1 118 ? 6.233 -6.329 3.698 1.00 75.62 118 ARG A N 1
ATOM 913 C CA . ARG A 1 118 ? 7.270 -5.548 4.390 1.00 75.62 118 ARG A CA 1
ATOM 914 C C . ARG A 1 118 ? 8.399 -5.081 3.474 1.00 75.62 118 ARG A C 1
ATOM 916 O O . ARG A 1 118 ? 9.073 -4.117 3.813 1.00 75.62 118 ARG A O 1
ATOM 923 N N . ASP A 1 119 ? 8.600 -5.766 2.354 1.00 86.00 119 ASP A N 1
ATOM 924 C CA . ASP A 1 119 ? 9.657 -5.463 1.384 1.00 86.00 11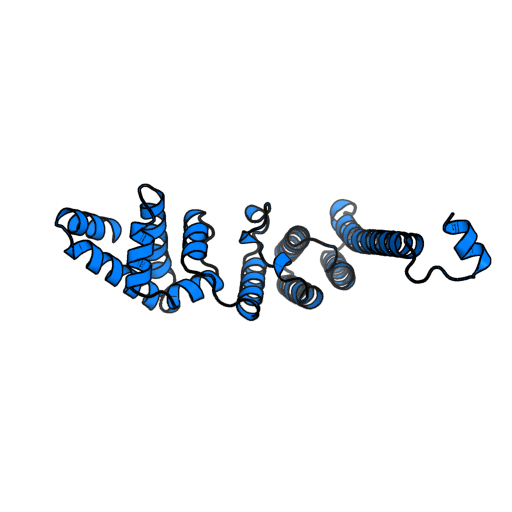9 ASP A CA 1
ATOM 925 C C . ASP A 1 119 ? 9.180 -4.462 0.317 1.00 86.00 119 ASP A C 1
ATOM 927 O O . ASP A 1 119 ? 9.987 -3.911 -0.432 1.00 86.00 119 ASP A O 1
ATOM 931 N N . VAL A 1 120 ? 7.865 -4.230 0.244 1.00 89.50 120 VAL A N 1
ATOM 932 C CA . VAL A 1 120 ? 7.241 -3.179 -0.563 1.00 89.50 120 VAL A CA 1
ATOM 933 C C . VAL A 1 120 ? 6.990 -1.966 0.327 1.00 89.50 120 VAL A C 1
ATOM 935 O O . VAL A 1 120 ? 6.012 -1.923 1.071 1.00 89.50 120 VAL A O 1
ATOM 938 N N . ASP A 1 121 ? 7.904 -1.002 0.274 1.00 85.31 121 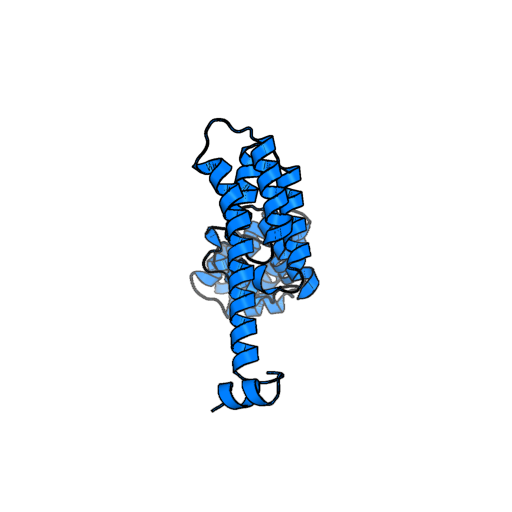ASP A N 1
ATOM 939 C CA . ASP A 1 121 ? 8.014 0.118 1.214 1.00 85.31 121 ASP A CA 1
ATOM 940 C C . ASP A 1 121 ? 8.048 1.507 0.545 1.00 85.31 121 ASP A C 1
ATOM 942 O O . ASP A 1 121 ? 8.149 2.509 1.250 1.00 85.31 121 ASP A O 1
ATOM 946 N N . ASP A 1 122 ? 7.914 1.607 -0.784 1.00 92.69 122 ASP A N 1
ATOM 947 C CA . ASP A 1 122 ? 7.636 2.894 -1.430 1.00 92.69 122 ASP A CA 1
ATOM 948 C C . ASP A 1 122 ? 6.205 3.355 -1.105 1.00 92.69 122 ASP A C 1
ATOM 950 O O . ASP A 1 122 ? 5.211 2.708 -1.447 1.00 92.69 122 ASP A O 1
ATOM 954 N N . GLU A 1 123 ? 6.095 4.491 -0.419 1.00 86.81 123 GLU A N 1
ATOM 955 C CA . GLU A 1 123 ? 4.813 4.986 0.089 1.00 86.81 123 GLU A CA 1
ATOM 956 C C . GLU A 1 123 ? 3.862 5.443 -1.027 1.00 86.81 123 GLU A C 1
ATOM 958 O O . GLU A 1 123 ? 2.647 5.279 -0.897 1.00 86.81 123 GLU A O 1
ATOM 963 N N . THR A 1 124 ? 4.380 5.966 -2.143 1.00 91.31 124 THR A N 1
ATOM 964 C CA . THR A 1 124 ? 3.543 6.358 -3.288 1.00 91.31 124 THR A CA 1
ATOM 965 C C . THR A 1 124 ? 2.975 5.130 -3.991 1.00 91.31 124 THR A C 1
ATOM 967 O O . THR A 1 124 ? 1.782 5.101 -4.284 1.00 91.31 124 THR A O 1
ATOM 970 N N . LEU A 1 125 ? 3.785 4.088 -4.189 1.00 94.31 125 LEU A N 1
ATOM 971 C CA . LEU A 1 125 ? 3.350 2.808 -4.745 1.00 94.31 125 LEU A CA 1
ATOM 972 C C . LEU A 1 125 ? 2.261 2.164 -3.878 1.00 94.31 125 LEU A C 1
ATOM 974 O O . LEU A 1 125 ? 1.206 1.786 -4.389 1.00 94.31 125 LEU A O 1
ATOM 978 N N . LYS A 1 126 ? 2.494 2.070 -2.562 1.00 87.94 126 LYS A N 1
ATOM 979 C CA . LYS A 1 126 ? 1.522 1.510 -1.609 1.00 87.94 126 LYS A CA 1
ATOM 980 C C . LYS A 1 126 ? 0.204 2.273 -1.632 1.00 87.94 126 LYS A C 1
ATOM 982 O O . LYS A 1 126 ? -0.854 1.647 -1.689 1.00 87.94 126 LYS A O 1
ATOM 987 N N . ARG A 1 127 ? 0.270 3.609 -1.596 1.00 85.62 127 ARG A N 1
ATOM 988 C CA . ARG A 1 127 ? -0.916 4.467 -1.673 1.00 85.62 127 ARG A CA 1
ATOM 989 C C . ARG A 1 127 ? -1.670 4.209 -2.972 1.00 85.62 127 ARG A C 1
ATOM 991 O O . ARG A 1 127 ? -2.850 3.884 -2.924 1.00 85.62 127 ARG A O 1
ATOM 998 N N . ARG A 1 128 ? -0.978 4.227 -4.114 1.00 92.94 128 ARG A N 1
ATOM 999 C CA . ARG A 1 128 ? -1.631 4.046 -5.411 1.00 92.94 128 ARG A CA 1
ATOM 1000 C C . ARG A 1 128 ? -2.315 2.687 -5.549 1.00 92.94 128 ARG A C 1
ATOM 1002 O O . ARG A 1 128 ? -3.432 2.603 -6.047 1.00 92.94 128 ARG A O 1
ATOM 1009 N N . PHE A 1 129 ? -1.690 1.614 -5.072 1.00 92.12 129 PHE A N 1
ATOM 1010 C CA . PHE A 1 129 ? -2.310 0.286 -5.097 1.00 92.12 129 PHE A CA 1
ATOM 1011 C C . PHE A 1 129 ? -3.542 0.208 -4.184 1.00 92.12 129 PHE A C 1
ATOM 1013 O O . PHE A 1 129 ? -4.542 -0.411 -4.549 1.00 92.12 129 PHE A O 1
ATOM 1020 N N . ALA A 1 130 ? -3.501 0.866 -3.022 1.00 84.12 130 ALA A N 1
ATOM 1021 C CA . ALA A 1 130 ? -4.659 0.971 -2.143 1.00 84.12 130 ALA A CA 1
ATOM 1022 C C . ALA A 1 130 ? -5.803 1.772 -2.791 1.00 84.12 130 ALA A C 1
ATOM 1024 O O . ALA A 1 130 ? -6.957 1.358 -2.679 1.00 84.12 130 ALA A O 1
ATOM 1025 N N . GLU A 1 131 ? -5.507 2.869 -3.494 1.00 85.62 131 GLU A N 1
ATOM 1026 C CA . GLU A 1 131 ? -6.494 3.650 -4.253 1.00 85.62 131 GLU A CA 1
ATOM 1027 C C . GLU A 1 131 ? -7.191 2.785 -5.311 1.00 85.62 131 GLU A C 1
ATOM 1029 O O . GLU A 1 131 ? -8.416 2.699 -5.303 1.00 85.62 131 GLU A O 1
ATOM 1034 N N . VAL A 1 132 ? -6.433 2.060 -6.142 1.00 89.44 132 VAL A N 1
ATOM 1035 C CA . VAL A 1 132 ? -6.980 1.163 -7.182 1.00 89.44 132 VAL A CA 1
ATOM 1036 C C . VAL A 1 132 ? -7.921 0.123 -6.577 1.00 89.44 132 VAL A C 1
ATOM 1038 O O . VAL A 1 132 ? -9.046 -0.061 -7.035 1.00 89.44 132 VAL A O 1
ATOM 1041 N N . LEU A 1 133 ? -7.504 -0.520 -5.486 1.00 86.75 133 LEU A N 1
ATOM 1042 C CA . LEU A 1 133 ? -8.356 -1.474 -4.781 1.00 86.75 133 LEU A CA 1
ATOM 1043 C C . LEU A 1 133 ? -9.595 -0.819 -4.159 1.00 86.75 133 LEU A C 1
ATOM 1045 O O . LEU A 1 133 ? -10.644 -1.453 -4.074 1.00 86.75 133 LEU A O 1
ATOM 1049 N N . THR A 1 134 ? -9.496 0.433 -3.707 1.00 79.94 134 THR A N 1
ATOM 1050 C CA . THR A 1 134 ? -10.655 1.191 -3.211 1.00 79.94 134 THR A CA 1
ATOM 1051 C C . THR A 1 134 ? -11.646 1.459 -4.337 1.00 79.94 134 THR A C 1
ATOM 1053 O O . THR A 1 134 ? -12.848 1.302 -4.137 1.00 79.94 134 THR A O 1
ATOM 1056 N N . GLU A 1 135 ? -11.150 1.863 -5.505 1.00 83.62 135 GLU A N 1
ATOM 1057 C CA . GLU A 1 135 ? -11.957 2.145 -6.692 1.00 83.62 135 GLU A CA 1
ATOM 1058 C C . GLU A 1 135 ? -12.684 0.885 -7.189 1.00 83.62 135 GLU A C 1
ATOM 1060 O O . GLU A 1 135 ? -13.857 0.962 -7.560 1.00 83.62 135 GLU A O 1
ATOM 1065 N N . GLU A 1 136 ? -12.025 -0.277 -7.151 1.00 82.56 136 GLU A N 1
ATOM 1066 C CA . GLU A 1 136 ? -12.579 -1.539 -7.659 1.00 82.56 136 GLU A CA 1
ATOM 1067 C C . GLU A 1 136 ? -13.447 -2.298 -6.646 1.00 82.56 136 GLU A C 1
ATOM 1069 O O . GLU A 1 136 ? -14.521 -2.797 -6.989 1.00 82.56 136 GLU A O 1
ATOM 1074 N N . GLU A 1 137 ? -12.992 -2.418 -5.399 1.00 78.88 137 GLU A N 1
ATOM 1075 C CA . GLU A 1 137 ? -13.619 -3.271 -4.380 1.00 78.88 137 GLU A CA 1
ATOM 1076 C C . GLU A 1 137 ? -14.385 -2.472 -3.318 1.00 78.88 137 GLU A C 1
ATOM 1078 O O . GLU A 1 137 ? -15.154 -3.040 -2.539 1.00 78.88 137 GLU A O 1
ATOM 1083 N N . GLY A 1 138 ? -14.179 -1.157 -3.258 1.00 71.19 138 GLY A N 1
ATOM 1084 C CA . GLY A 1 138 ? -14.664 -0.314 -2.175 1.00 71.19 138 GLY A CA 1
ATOM 1085 C C . GLY A 1 138 ? -13.807 -0.394 -0.905 1.00 71.19 138 GLY A C 1
ATOM 1086 O O . GLY A 1 138 ? -12.750 -1.036 -0.837 1.00 71.19 138 GLY A O 1
ATOM 1087 N N . ALA A 1 139 ? -14.275 0.303 0.132 1.00 68.56 139 ALA A N 1
ATOM 1088 C CA . ALA A 1 139 ? -13.630 0.332 1.442 1.00 68.56 139 ALA A CA 1
ATOM 1089 C C . ALA A 1 139 ? -13.511 -1.074 2.055 1.00 68.56 139 ALA A C 1
ATOM 1091 O O . ALA A 1 139 ? -14.412 -1.901 1.896 1.00 68.56 139 ALA A O 1
ATOM 1092 N N . LEU A 1 140 ? -12.430 -1.311 2.806 1.00 73.88 140 LEU A N 1
ATOM 1093 C CA . LEU A 1 140 ? -12.300 -2.518 3.625 1.00 73.88 140 LEU A CA 1
ATOM 1094 C C . LEU A 1 140 ? -13.440 -2.595 4.648 1.00 73.88 140 LEU A C 1
ATOM 1096 O O . LEU A 1 140 ? -14.003 -1.576 5.060 1.00 73.88 140 LEU A O 1
ATOM 1100 N N . ASP A 1 141 ? -13.768 -3.797 5.113 1.00 84.12 141 ASP A N 1
ATOM 1101 C CA . ASP A 1 141 ? -14.598 -3.929 6.305 1.00 84.12 141 ASP A CA 1
ATOM 1102 C C . ASP A 1 141 ? -13.805 -3.551 7.573 1.00 84.12 141 ASP A C 1
ATOM 1104 O O . ASP A 1 141 ? -12.567 -3.483 7.585 1.00 84.12 141 ASP A O 1
ATOM 1108 N N . LEU A 1 142 ? -14.534 -3.261 8.651 1.00 85.94 142 LEU A N 1
ATOM 1109 C CA . LEU A 1 142 ? -13.942 -2.759 9.888 1.00 85.94 142 LEU A CA 1
ATOM 1110 C C . LEU A 1 142 ? -13.060 -3.806 10.593 1.00 85.94 142 LEU A C 1
ATOM 1112 O O . LEU A 1 142 ? -12.072 -3.435 11.225 1.00 85.94 142 LEU A O 1
ATOM 1116 N N . ALA A 1 143 ? -13.381 -5.098 10.477 1.00 85.50 143 ALA A N 1
ATOM 1117 C CA . ALA A 1 143 ? -12.616 -6.167 11.115 1.00 85.50 143 ALA A CA 1
ATOM 1118 C C . ALA A 1 143 ? -11.269 -6.375 10.409 1.00 85.50 143 ALA A C 1
ATOM 1120 O O . ALA A 1 143 ? -10.229 -6.410 11.068 1.00 85.50 143 ALA A O 1
ATOM 1121 N N . SER A 1 144 ? -11.268 -6.406 9.074 1.00 83.44 144 SER A N 1
ATOM 1122 C CA . SER A 1 144 ? -10.047 -6.444 8.261 1.00 83.44 144 SER A CA 1
ATOM 1123 C C . SER A 1 144 ? -9.165 -5.219 8.531 1.00 83.44 144 SER A C 1
ATOM 1125 O O . SER A 1 144 ? -7.959 -5.343 8.750 1.00 83.44 144 SER A O 1
ATOM 1127 N N . THR A 1 145 ? -9.775 -4.033 8.630 1.00 86.31 145 THR A N 1
ATOM 1128 C CA . THR A 1 145 ? -9.071 -2.797 9.006 1.00 86.31 145 THR A CA 1
ATOM 1129 C C . THR A 1 145 ? -8.429 -2.904 10.392 1.00 86.31 145 THR A C 1
ATOM 1131 O O . THR A 1 145 ? -7.270 -2.532 10.569 1.00 86.31 145 THR A O 1
ATOM 1134 N N . ALA A 1 146 ? -9.143 -3.450 11.378 1.00 87.44 146 ALA A N 1
ATOM 1135 C CA . ALA A 1 146 ? -8.625 -3.651 12.726 1.00 87.44 146 ALA A CA 1
ATOM 1136 C C . ALA A 1 146 ? -7.418 -4.605 12.757 1.00 87.44 146 ALA A C 1
ATOM 1138 O O . ALA A 1 146 ? -6.427 -4.313 13.426 1.00 87.44 146 ALA A O 1
ATOM 1139 N N . MET A 1 147 ? -7.459 -5.706 12.001 1.00 83.50 147 MET A N 1
ATOM 1140 C CA . MET A 1 147 ? -6.327 -6.632 11.897 1.00 83.50 147 MET A CA 1
ATOM 1141 C C . MET A 1 147 ? -5.075 -5.944 11.341 1.00 83.50 147 MET A C 1
ATOM 1143 O O . MET A 1 147 ? -4.003 -6.055 11.932 1.00 83.50 147 MET A O 1
ATOM 1147 N N . LEU A 1 148 ? -5.220 -5.166 10.265 1.00 82.00 148 LEU A N 1
ATOM 1148 C CA . LEU A 1 148 ? -4.104 -4.430 9.660 1.00 82.00 148 LEU A CA 1
ATOM 1149 C C . LEU A 1 148 ? -3.527 -3.354 10.593 1.00 82.00 148 LEU A C 1
ATOM 1151 O O . LEU A 1 148 ? -2.312 -3.152 10.621 1.00 82.00 148 LEU A O 1
ATOM 1155 N N . LEU A 1 149 ? -4.376 -2.694 11.393 1.00 83.12 149 LEU A N 1
ATOM 1156 C CA . LEU A 1 149 ? -3.925 -1.750 12.422 1.00 83.12 149 LEU A CA 1
ATOM 1157 C C . LEU A 1 149 ? -3.102 -2.441 13.513 1.00 83.12 149 LEU A C 1
ATOM 1159 O O . LEU A 1 149 ? -2.095 -1.889 13.945 1.00 83.12 149 LEU A O 1
ATOM 1163 N N . ILE A 1 150 ? -3.509 -3.637 13.951 1.00 83.62 150 ILE A N 1
ATOM 1164 C CA . ILE A 1 150 ? -2.769 -4.415 14.959 1.00 83.62 150 ILE A CA 1
ATOM 1165 C C . ILE A 1 150 ? -1.389 -4.835 14.439 1.00 83.62 150 ILE A C 1
ATOM 1167 O O . ILE A 1 150 ? -0.441 -4.907 15.216 1.00 83.62 150 ILE A O 1
ATOM 1171 N N . GLU A 1 151 ? -1.261 -5.082 13.135 1.00 81.19 151 GLU A N 1
ATOM 1172 C CA . GLU A 1 151 ? 0.011 -5.412 12.479 1.00 81.19 151 GLU A CA 1
ATOM 1173 C C . GLU A 1 151 ? 0.930 -4.193 12.236 1.00 81.19 151 GLU A C 1
ATOM 1175 O O . GLU A 1 151 ? 1.957 -4.334 11.573 1.00 81.19 151 GLU A O 1
ATOM 1180 N N . GLU A 1 152 ? 0.585 -3.013 12.771 1.00 66.31 152 GLU A N 1
ATOM 1181 C CA . GLU A 1 152 ? 1.323 -1.742 12.655 1.00 66.31 152 GLU A CA 1
ATOM 1182 C C . GLU A 1 152 ? 1.520 -1.233 11.209 1.00 66.31 152 GLU A C 1
ATOM 1184 O O . GLU A 1 152 ? 2.444 -0.469 10.928 1.00 66.31 152 GLU A O 1
ATOM 1189 N N . LYS A 1 153 ? 0.633 -1.579 10.264 1.00 61.66 153 LYS A N 1
ATOM 1190 C CA . LYS A 1 153 ? 0.787 -1.212 8.836 1.00 61.66 153 LYS A CA 1
ATOM 1191 C C . LYS A 1 153 ? 0.430 0.247 8.476 1.00 61.66 153 LYS A C 1
ATOM 1193 O O . LYS A 1 153 ? 0.328 0.584 7.298 1.00 61.66 153 LYS A O 1
ATOM 1198 N N . GLY A 1 154 ? 0.293 1.146 9.454 1.00 64.75 154 GLY A N 1
ATOM 1199 C CA . GLY A 1 154 ? -0.189 2.515 9.218 1.00 64.75 154 GLY A CA 1
ATOM 1200 C C . GLY A 1 154 ? -1.651 2.542 8.742 1.00 64.75 154 GLY A C 1
ATOM 1201 O O . GLY A 1 154 ? -2.347 1.537 8.823 1.00 64.75 154 GLY A O 1
ATOM 1202 N N . TRP A 1 155 ? -2.152 3.701 8.301 1.00 72.94 155 TRP A N 1
ATOM 1203 C CA . TRP A 1 155 ? -3.487 3.811 7.691 1.00 72.94 155 TRP A CA 1
ATOM 1204 C C . TRP A 1 155 ? -3.331 3.962 6.179 1.00 72.94 155 TRP A C 1
ATOM 1206 O O . TRP A 1 155 ? -2.681 4.914 5.734 1.00 72.94 155 TRP A O 1
ATOM 1216 N N . SER A 1 156 ? -3.932 3.047 5.419 1.00 72.94 156 SER A N 1
ATOM 1217 C CA . SER A 1 156 ? -4.173 3.212 3.983 1.00 72.94 156 SER A CA 1
ATOM 1218 C C . SER A 1 156 ? -5.508 3.918 3.732 1.00 72.94 156 SER A C 1
ATOM 1220 O O . SER A 1 156 ? -6.367 3.960 4.616 1.00 72.94 156 SER A O 1
ATOM 1222 N N . ASP A 1 157 ? -5.724 4.402 2.512 1.00 72.81 157 ASP A N 1
ATOM 1223 C CA . ASP A 1 157 ? -6.964 5.100 2.144 1.00 72.81 157 ASP A CA 1
ATOM 1224 C C . ASP A 1 157 ? -8.197 4.183 2.251 1.00 72.81 157 ASP A C 1
ATOM 1226 O O . ASP A 1 157 ? -9.273 4.615 2.666 1.00 72.81 157 ASP A O 1
ATOM 1230 N N . ARG A 1 158 ? -8.033 2.874 1.996 1.00 74.50 158 ARG A N 1
ATOM 1231 C CA . ARG A 1 158 ? -9.089 1.867 2.220 1.00 74.50 158 ARG A CA 1
ATOM 1232 C C . ARG A 1 158 ? -9.470 1.732 3.686 1.00 74.50 158 ARG A C 1
ATOM 1234 O O . ARG A 1 158 ? -10.652 1.578 3.999 1.00 74.50 158 ARG A O 1
ATOM 1241 N N . MET A 1 159 ? -8.469 1.739 4.567 1.00 80.81 159 MET A N 1
ATOM 1242 C CA . MET A 1 159 ? -8.677 1.686 6.013 1.00 80.81 159 MET A CA 1
ATOM 1243 C C . MET A 1 159 ? -9.355 2.970 6.476 1.00 80.81 159 MET A C 1
ATOM 1245 O O . MET A 1 159 ? -10.331 2.908 7.211 1.00 80.81 159 MET A O 1
ATOM 1249 N N . GLU A 1 160 ? -8.907 4.127 5.997 1.00 79.19 160 GLU A N 1
ATOM 1250 C CA . GLU A 1 160 ? -9.520 5.411 6.326 1.00 79.19 160 GLU A CA 1
ATOM 1251 C C . GLU A 1 160 ? -10.991 5.470 5.897 1.00 79.19 160 GLU A C 1
ATOM 1253 O O . GLU A 1 160 ? -11.857 5.772 6.719 1.00 79.19 160 GLU A O 1
ATOM 1258 N N . ALA A 1 161 ? -11.303 5.065 4.664 1.00 79.38 161 ALA A N 1
ATOM 1259 C CA . ALA A 1 161 ? -12.678 4.967 4.184 1.00 79.38 161 ALA A CA 1
ATOM 1260 C C . ALA A 1 161 ? -13.532 3.997 5.026 1.00 79.38 161 ALA A C 1
ATOM 1262 O O . ALA A 1 161 ? -14.705 4.277 5.292 1.00 79.38 161 ALA A O 1
ATOM 1263 N N . SER A 1 162 ? -12.955 2.877 5.480 1.00 85.81 162 SER A N 1
ATOM 1264 C CA . SER A 1 162 ? -13.621 1.937 6.392 1.00 85.81 162 SER A CA 1
ATOM 1265 C C . SER A 1 162 ? -13.946 2.591 7.736 1.00 85.81 162 SER A C 1
ATOM 1267 O O . SER A 1 162 ? -15.090 2.565 8.195 1.00 85.81 162 SER A O 1
ATOM 1269 N N . LEU A 1 163 ? -12.951 3.246 8.338 1.00 87.88 163 LEU A N 1
ATOM 1270 C CA . LEU A 1 163 ? -13.058 3.888 9.645 1.00 87.88 163 LEU A CA 1
ATOM 1271 C C . LEU A 1 163 ? -14.040 5.065 9.640 1.00 87.88 163 LEU A C 1
ATOM 1273 O O . LEU A 1 163 ? -14.788 5.230 10.600 1.00 87.88 163 LEU A O 1
ATOM 1277 N N . LEU A 1 164 ? -14.076 5.844 8.555 1.00 85.94 164 LEU A N 1
ATOM 1278 C CA . LEU A 1 164 ? -15.016 6.953 8.369 1.00 85.94 164 LEU A CA 1
ATOM 1279 C C . LEU A 1 164 ? -16.470 6.484 8.237 1.00 85.94 164 LEU A C 1
ATOM 1281 O O . LEU A 1 164 ? -17.392 7.216 8.601 1.00 85.94 164 LEU A O 1
ATOM 1285 N N . LYS A 1 165 ? -16.685 5.277 7.706 1.00 86.56 165 LYS A N 1
ATOM 1286 C CA . LYS A 1 165 ? -18.015 4.681 7.534 1.00 86.56 165 LYS A CA 1
ATOM 1287 C C . LYS A 1 165 ? -18.523 3.991 8.804 1.00 86.56 165 LYS A C 1
ATOM 1289 O O . LYS A 1 165 ? -19.736 3.851 8.964 1.00 86.56 165 LYS A O 1
ATOM 1294 N N . ALA A 1 166 ? -17.621 3.547 9.678 1.00 90.69 166 ALA A N 1
ATOM 1295 C CA . ALA A 1 166 ? -17.961 2.823 10.895 1.00 90.69 166 ALA A CA 1
ATOM 1296 C C . ALA A 1 166 ? -18.760 3.688 11.882 1.00 90.69 166 ALA A C 1
ATOM 1298 O O . ALA A 1 166 ? -18.435 4.848 12.148 1.00 90.69 166 ALA A O 1
ATOM 1299 N N . SER A 1 167 ? -19.812 3.104 12.453 1.00 92.69 167 SER A N 1
ATOM 1300 C CA . SER A 1 167 ? -20.638 3.745 13.472 1.00 92.69 167 SER A CA 1
ATOM 1301 C C . SER A 1 167 ? -20.064 3.565 14.880 1.00 92.69 167 SER A C 1
ATOM 1303 O O . SER A 1 167 ? -19.175 2.750 15.130 1.00 92.69 167 SER A O 1
ATOM 1305 N N . THR A 1 168 ? -20.617 4.306 15.842 1.00 94.56 168 THR A N 1
ATOM 1306 C CA . THR A 1 168 ? -20.291 4.144 17.265 1.00 94.56 168 THR A CA 1
ATOM 1307 C C . THR A 1 168 ? -20.502 2.706 17.743 1.00 94.56 168 THR A C 1
ATOM 1309 O O . THR A 1 168 ? -19.646 2.170 18.445 1.00 94.56 168 THR A O 1
ATOM 1312 N N . ASP A 1 169 ? -21.612 2.072 17.353 1.00 95.25 169 ASP A N 1
ATOM 1313 C CA . ASP A 1 169 ? -21.930 0.705 17.775 1.00 95.25 169 ASP A CA 1
ATOM 1314 C C . ASP A 1 169 ? -20.986 -0.326 17.137 1.00 95.25 169 ASP A C 1
ATOM 1316 O O . ASP A 1 169 ? -20.607 -1.287 17.808 1.00 95.25 169 ASP A O 1
ATOM 1320 N N . ASP A 1 170 ? -20.524 -0.091 15.903 1.00 94.69 170 ASP A N 1
ATOM 1321 C CA . ASP A 1 170 ? -19.529 -0.952 15.249 1.00 94.69 170 ASP A CA 1
ATOM 1322 C C . ASP A 1 170 ? -18.202 -0.948 16.021 1.00 94.69 170 ASP A C 1
ATOM 1324 O O . ASP A 1 170 ? -17.632 -2.004 16.294 1.00 94.69 170 ASP A O 1
ATOM 1328 N N . PHE A 1 171 ? -17.734 0.226 16.464 1.00 94.25 171 PHE A N 1
ATOM 1329 C CA . PHE A 1 171 ? -16.539 0.312 17.310 1.00 94.25 171 PHE A CA 1
ATOM 1330 C C . PHE A 1 171 ? -16.748 -0.321 18.690 1.00 94.25 171 PHE A C 1
ATOM 1332 O O . PHE A 1 171 ? -15.832 -0.952 19.219 1.00 94.25 171 PHE A O 1
ATOM 1339 N N . VAL A 1 172 ? -17.942 -0.198 19.285 1.00 94.69 172 VAL A N 1
ATOM 1340 C CA . VAL A 1 172 ? -18.260 -0.895 20.543 1.00 94.69 172 VAL A CA 1
ATOM 1341 C C . VAL A 1 172 ? -18.180 -2.409 20.356 1.00 94.69 172 VAL A C 1
ATOM 1343 O O . VAL A 1 172 ? -17.596 -3.085 21.205 1.00 94.69 172 VAL A O 1
ATOM 1346 N N . ALA A 1 173 ? -18.737 -2.943 19.267 1.00 95.19 173 ALA A N 1
ATOM 1347 C CA . ALA A 1 173 ? -18.642 -4.362 18.940 1.00 95.19 173 ALA A CA 1
ATOM 1348 C C . ALA A 1 173 ? -17.178 -4.786 18.741 1.00 95.19 173 ALA A C 1
ATOM 1350 O O . ALA A 1 173 ? -16.711 -5.701 19.424 1.00 95.19 173 ALA A O 1
ATOM 1351 N N . LEU A 1 174 ? -16.420 -4.040 17.931 1.00 94.25 174 LEU A N 1
ATOM 1352 C CA . LEU A 1 174 ? -15.005 -4.299 17.663 1.00 94.25 174 LEU A CA 1
ATOM 1353 C C . LEU A 1 174 ? -14.169 -4.365 18.953 1.00 94.25 174 LEU A C 1
ATOM 1355 O O . LEU A 1 174 ? -13.390 -5.299 19.155 1.00 94.25 174 LEU A O 1
ATOM 1359 N N . PHE A 1 175 ? -14.350 -3.407 19.867 1.00 93.06 175 PHE A N 1
ATOM 1360 C CA . PHE A 1 175 ? -13.630 -3.380 21.145 1.00 93.06 175 PHE A CA 1
ATOM 1361 C C . PHE A 1 175 ? -14.030 -4.507 22.099 1.00 93.06 175 PHE A C 1
ATOM 1363 O O . PHE A 1 175 ? -13.261 -4.844 22.998 1.00 93.06 175 PHE A O 1
ATOM 1370 N N . ARG A 1 176 ? -15.221 -5.092 21.949 1.00 92.12 176 ARG A N 1
ATOM 1371 C CA . ARG A 1 176 ? -15.629 -6.261 22.742 1.00 92.12 176 ARG A CA 1
ATOM 1372 C C . ARG A 1 176 ? -15.004 -7.546 22.219 1.00 92.12 176 ARG A C 1
ATOM 1374 O O . ARG A 1 176 ? -14.639 -8.397 23.029 1.00 92.12 176 ARG A O 1
ATOM 1381 N N . GLU A 1 177 ? -14.866 -7.667 20.904 1.00 92.88 177 GLU A N 1
ATOM 1382 C CA . GLU A 1 177 ? -14.259 -8.828 20.244 1.00 92.88 177 GLU A CA 1
ATOM 1383 C C . GLU A 1 177 ? -12.754 -8.943 20.519 1.00 92.88 177 GLU A C 1
ATOM 1385 O O . GLU A 1 177 ? -12.217 -10.047 20.581 1.00 92.88 177 GLU A O 1
ATOM 1390 N N . HIS A 1 178 ? -12.081 -7.819 20.772 1.00 90.44 178 HIS A N 1
ATOM 1391 C CA . HIS A 1 178 ? -10.648 -7.775 21.055 1.00 90.44 178 HIS A CA 1
ATOM 1392 C C . HIS A 1 178 ? -10.379 -7.634 22.555 1.00 90.44 178 HIS A C 1
ATOM 1394 O O . HIS A 1 178 ? -11.018 -6.846 23.247 1.00 90.44 178 HIS A O 1
ATOM 1400 N N . GLN A 1 179 ? -9.405 -8.379 23.084 1.00 87.38 179 GLN A N 1
ATOM 1401 C CA . GLN A 1 179 ? -9.044 -8.361 24.507 1.00 87.38 179 GLN A CA 1
ATOM 1402 C C . GLN A 1 179 ? -7.523 -8.404 24.701 1.00 87.38 179 GLN A C 1
ATOM 1404 O O . GLN A 1 179 ? -6.771 -8.850 23.834 1.00 87.38 179 GLN A O 1
ATOM 1409 N N . GLY A 1 180 ? -7.060 -7.958 25.871 1.00 88.31 180 GLY A N 1
ATOM 1410 C CA . GLY A 1 180 ? -5.635 -7.953 26.206 1.00 88.31 180 GLY A CA 1
ATOM 1411 C C . GLY A 1 180 ? -4.841 -6.951 25.364 1.00 88.31 180 GLY A C 1
ATOM 1412 O O . GLY A 1 180 ? -5.225 -5.785 25.260 1.00 88.31 180 GLY A O 1
ATOM 1413 N N . ASP A 1 181 ? -3.723 -7.397 24.792 1.00 87.56 181 ASP A N 1
ATOM 1414 C CA . ASP A 1 181 ? -2.816 -6.522 24.042 1.00 87.56 181 ASP A CA 1
ATOM 1415 C C . ASP A 1 181 ? -3.418 -6.013 22.731 1.00 87.56 181 ASP A C 1
ATOM 1417 O O . ASP A 1 181 ? -3.249 -4.838 22.417 1.00 87.56 181 ASP A O 1
ATOM 1421 N N . THR A 1 182 ? -4.197 -6.836 22.025 1.00 89.62 182 THR A N 1
ATOM 1422 C CA . THR A 1 182 ? -4.844 -6.442 20.758 1.00 89.62 182 THR A CA 1
ATOM 1423 C C . THR A 1 182 ? -5.795 -5.260 20.940 1.00 89.62 182 THR A C 1
ATOM 1425 O O . THR A 1 182 ? -5.738 -4.297 20.182 1.00 89.62 182 THR A O 1
ATOM 1428 N N . LEU A 1 183 ? -6.602 -5.269 22.008 1.00 90.88 183 LEU A N 1
ATOM 1429 C CA . LEU A 1 183 ? -7.480 -4.151 22.361 1.00 90.88 183 LEU A CA 1
ATOM 1430 C C . LEU A 1 183 ? -6.686 -2.870 22.632 1.00 90.88 183 LEU A C 1
ATOM 1432 O O . LEU A 1 183 ? -7.075 -1.787 22.201 1.00 90.88 183 LEU A O 1
ATOM 1436 N N . ARG A 1 184 ? -5.574 -2.988 23.366 1.00 86.94 184 ARG A N 1
ATOM 1437 C CA . ARG A 1 184 ? -4.729 -1.841 23.709 1.00 86.94 184 ARG A CA 1
ATOM 1438 C C . ARG A 1 184 ? -4.097 -1.228 22.460 1.00 86.94 184 ARG A C 1
ATOM 1440 O O . ARG A 1 184 ? -4.135 -0.011 22.332 1.00 86.94 184 ARG A O 1
ATOM 1447 N N . VAL A 1 185 ? -3.564 -2.058 21.565 1.00 87.56 185 VAL A N 1
ATOM 1448 C CA . VAL A 1 185 ? -2.968 -1.630 20.290 1.00 87.56 185 VAL A CA 1
ATOM 1449 C C . VAL A 1 185 ? -4.015 -0.955 19.402 1.00 87.56 185 VAL A C 1
ATOM 1451 O O . VAL A 1 185 ? -3.786 0.155 18.933 1.00 87.56 185 VAL A O 1
ATOM 1454 N N . LEU A 1 186 ? -5.201 -1.555 19.249 1.00 89.44 186 LEU A N 1
ATOM 1455 C CA . LEU A 1 186 ? -6.291 -0.965 18.463 1.00 89.44 186 LEU A CA 1
ATOM 1456 C C . LEU A 1 186 ? -6.693 0.419 18.957 1.00 89.44 186 LEU A C 1
ATOM 1458 O O . LEU A 1 186 ? -6.792 1.356 18.171 1.00 89.44 186 LEU A O 1
ATOM 1462 N N . ILE A 1 187 ? -6.928 0.547 20.261 1.00 88.06 187 ILE A N 1
ATOM 1463 C CA . ILE A 1 187 ? -7.309 1.820 20.868 1.00 88.06 187 ILE A CA 1
ATOM 1464 C C . ILE A 1 187 ? -6.197 2.858 20.686 1.00 88.06 187 ILE A C 1
ATOM 1466 O O . ILE A 1 187 ? -6.502 4.011 20.386 1.00 88.06 187 ILE A O 1
ATOM 1470 N N . ASP A 1 188 ? -4.929 2.465 20.835 1.00 83.75 188 ASP A N 1
ATOM 1471 C CA . ASP A 1 188 ? -3.788 3.360 20.635 1.00 83.75 188 ASP A CA 1
ATOM 1472 C C . ASP A 1 188 ? -3.734 3.877 19.192 1.00 83.75 188 ASP A C 1
ATOM 1474 O O . ASP A 1 188 ? -3.723 5.088 18.981 1.00 83.75 188 ASP A O 1
ATOM 1478 N N . HIS A 1 189 ? -3.822 2.993 18.192 1.00 82.12 189 HIS A N 1
ATOM 1479 C CA . HIS A 1 189 ? -3.828 3.395 16.784 1.00 82.12 189 HIS A CA 1
ATOM 1480 C C . HIS A 1 189 ? -5.047 4.244 16.420 1.00 82.12 189 HIS A C 1
ATOM 1482 O O . HIS A 1 189 ? -4.898 5.288 15.789 1.00 82.12 189 HIS A O 1
ATOM 1488 N N . LEU A 1 190 ? -6.249 3.840 16.829 1.00 84.38 190 LEU A N 1
ATOM 1489 C CA . LEU A 1 190 ? -7.479 4.557 16.493 1.00 84.38 190 LEU A CA 1
ATOM 1490 C C . LEU A 1 190 ? -7.569 5.920 17.174 1.00 84.38 190 LEU A C 1
ATOM 1492 O O . LEU A 1 190 ? -8.110 6.853 16.591 1.00 84.38 190 LEU A O 1
ATOM 1496 N N . TYR A 1 191 ? -7.045 6.057 18.392 1.00 75.56 191 TYR A N 1
ATOM 1497 C CA . TYR A 1 191 ? -7.099 7.319 19.121 1.00 75.56 191 TYR A CA 1
ATOM 1498 C C . TYR A 1 191 ? -5.910 8.228 18.786 1.00 75.56 191 TYR A C 1
ATOM 1500 O O . TYR A 1 191 ? -6.113 9.404 18.494 1.00 75.56 191 TYR A O 1
ATOM 1508 N N . ARG A 1 192 ? -4.671 7.713 18.773 1.00 68.62 192 ARG A N 1
ATOM 1509 C CA . ARG A 1 192 ? -3.466 8.523 18.522 1.00 68.62 192 ARG A CA 1
ATOM 1510 C C . ARG A 1 192 ? -3.277 8.855 17.052 1.00 68.62 192 ARG A C 1
ATOM 1512 O O . ARG A 1 192 ? -3.040 10.019 16.738 1.00 68.62 192 ARG A O 1
ATOM 1519 N N . ALA A 1 193 ? -3.403 7.883 16.146 1.00 64.88 193 ALA A N 1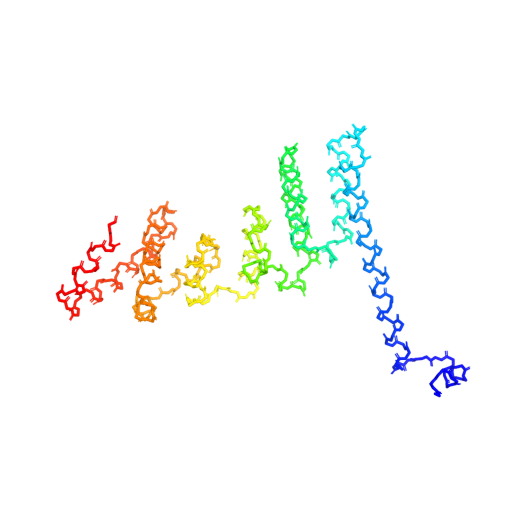
ATOM 1520 C CA . ALA A 1 193 ? -3.188 8.150 14.722 1.00 64.88 193 ALA A CA 1
ATOM 1521 C C . ALA A 1 193 ? -4.272 9.081 14.159 1.00 64.88 193 ALA A C 1
ATOM 1523 O O . ALA A 1 193 ? -3.949 10.012 13.424 1.00 64.88 193 ALA A O 1
ATOM 1524 N N . ALA A 1 194 ? -5.527 8.916 14.597 1.00 63.16 194 ALA A N 1
ATOM 1525 C CA . ALA A 1 194 ? -6.622 9.798 14.196 1.00 63.16 194 ALA A CA 1
ATOM 1526 C C . ALA A 1 194 ? -6.470 11.236 14.723 1.00 63.16 194 ALA A C 1
ATOM 1528 O O . ALA A 1 194 ? -6.940 12.172 14.083 1.00 63.16 194 ALA A O 1
ATOM 1529 N N . HIS A 1 195 ? -5.818 11.435 15.876 1.00 62.34 195 HIS A N 1
ATOM 1530 C CA . HIS A 1 195 ? -5.533 12.777 16.395 1.00 62.34 195 HIS A CA 1
ATOM 1531 C C . HIS A 1 195 ? -4.343 13.443 15.689 1.00 62.34 195 HIS A C 1
ATOM 1533 O O . HIS A 1 195 ? -4.302 14.665 15.580 1.00 62.34 195 HIS A O 1
ATOM 1539 N N . MET A 1 196 ? -3.375 12.654 15.207 1.00 60.56 196 MET A N 1
ATOM 1540 C CA . MET A 1 196 ? -2.172 13.160 14.535 1.00 60.56 196 MET A CA 1
ATOM 1541 C C . MET A 1 196 ? -2.388 13.502 13.054 1.00 60.56 196 MET A C 1
ATOM 1543 O O . MET A 1 196 ? -1.678 14.359 12.536 1.00 60.56 196 MET A O 1
ATOM 1547 N N . ARG A 1 197 ? -3.352 12.865 12.374 1.00 62.16 197 ARG A N 1
ATOM 1548 C CA 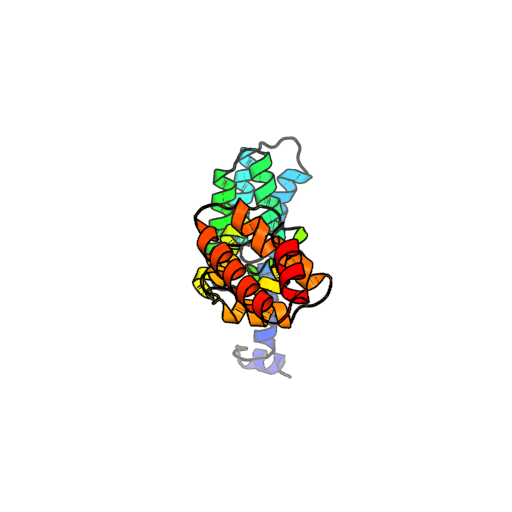. ARG A 1 197 ? -3.605 13.057 10.932 1.00 62.16 197 ARG A CA 1
ATOM 1549 C C . ARG A 1 197 ? -4.459 14.284 10.569 1.00 62.16 197 ARG A C 1
ATOM 1551 O O . ARG A 1 197 ? -4.577 14.610 9.395 1.00 62.16 197 ARG A O 1
ATOM 1558 N N . GLY A 1 198 ? -4.965 15.038 11.547 1.00 62.09 198 GLY A N 1
ATOM 1559 C CA . GLY A 1 198 ? -5.624 16.328 11.303 1.00 62.09 198 GLY A CA 1
ATOM 1560 C C . GLY A 1 198 ? -7.127 16.225 11.012 1.00 62.09 198 GLY A C 1
ATOM 1561 O O . GLY A 1 198 ? -7.819 15.386 11.583 1.00 62.09 198 GLY A O 1
ATOM 1562 N N . ALA A 1 199 ? -7.658 17.138 10.191 1.00 62.19 199 ALA A N 1
ATOM 1563 C CA . ALA A 1 199 ? -9.105 17.321 10.010 1.00 62.19 199 ALA A CA 1
ATOM 1564 C C . ALA A 1 199 ? -9.811 16.122 9.344 1.00 62.19 199 ALA A C 1
ATOM 1566 O O . ALA A 1 199 ? -10.985 15.881 9.620 1.00 62.19 199 ALA A O 1
ATOM 1567 N N . GLU A 1 200 ? -9.100 15.366 8.505 1.00 60.81 200 GLU A N 1
ATOM 1568 C CA . GLU A 1 200 ? -9.651 14.265 7.698 1.00 60.81 200 GLU A CA 1
ATOM 1569 C C . GLU A 1 200 ? -10.074 13.068 8.565 1.00 60.81 200 GLU A C 1
ATOM 1571 O O . GLU A 1 200 ? -11.147 12.500 8.376 1.00 60.81 200 GLU A O 1
ATOM 1576 N N . THR A 1 201 ? -9.321 12.779 9.629 1.00 67.12 201 THR A N 1
ATOM 1577 C CA . THR A 1 201 ? -9.580 11.662 10.554 1.00 67.12 201 THR A CA 1
ATOM 1578 C C . THR A 1 201 ? -10.296 12.086 11.842 1.00 67.12 201 THR A C 1
ATOM 1580 O O . THR A 1 201 ? -10.514 11.275 12.750 1.00 67.12 201 THR A O 1
ATOM 1583 N N . GLN A 1 202 ? -10.674 13.365 11.952 1.00 70.00 202 GLN A N 1
ATOM 1584 C CA . GLN A 1 202 ? -11.257 13.940 13.165 1.00 70.00 202 GLN A CA 1
ATOM 1585 C C . GLN A 1 202 ? -12.643 13.359 13.485 1.00 70.00 202 GLN A C 1
ATOM 1587 O O . GLN A 1 202 ? -12.984 13.174 14.657 1.00 70.00 202 GLN A O 1
ATOM 1592 N N . SER A 1 203 ? -13.427 13.028 12.456 1.00 78.56 203 SER A N 1
ATOM 1593 C CA . SER A 1 203 ? -14.714 12.338 12.599 1.00 78.56 203 SER A CA 1
ATOM 1594 C C . SER A 1 203 ? -14.530 10.940 13.196 1.00 78.56 203 SER A C 1
ATOM 1596 O O . SER A 1 203 ? -15.194 10.626 14.181 1.00 78.56 203 SER A O 1
ATOM 1598 N N . THR A 1 204 ? -13.565 10.154 12.702 1.00 84.50 204 THR A N 1
ATOM 1599 C CA . THR A 1 204 ? -13.208 8.837 13.256 1.00 84.50 204 THR A CA 1
ATOM 1600 C C . THR A 1 204 ? -12.827 8.938 14.732 1.00 84.50 204 THR A C 1
ATOM 1602 O O . THR A 1 204 ? -13.355 8.193 15.559 1.00 84.50 204 THR A O 1
ATOM 1605 N N . ALA A 1 205 ? -11.973 9.901 15.103 1.00 83.00 205 ALA A N 1
ATOM 1606 C CA . ALA A 1 205 ? -11.602 10.128 16.503 1.00 83.00 205 ALA A CA 1
ATOM 1607 C C . ALA A 1 205 ? -12.824 10.454 17.387 1.00 83.00 205 ALA A C 1
ATOM 1609 O O . ALA A 1 205 ? -12.923 9.987 18.529 1.00 83.00 205 ALA A O 1
ATOM 1610 N N . GLY A 1 206 ? -13.774 11.231 16.856 1.00 86.56 206 GLY A N 1
ATOM 1611 C CA . GLY A 1 206 ? -15.048 11.534 17.506 1.00 86.56 206 GLY A CA 1
ATOM 1612 C C . GLY A 1 206 ? -15.898 10.281 17.738 1.00 86.56 206 GLY A C 1
ATOM 1613 O O . GLY A 1 206 ? -16.341 10.040 18.863 1.00 86.56 206 GLY A O 1
ATOM 1614 N N . THR A 1 207 ? -16.064 9.445 16.711 1.00 90.75 207 THR A N 1
ATOM 1615 C CA . THR A 1 207 ? -16.836 8.194 16.791 1.00 90.75 207 THR A CA 1
ATOM 1616 C C . THR A 1 207 ? -16.206 7.200 17.770 1.00 90.75 207 THR A C 1
ATOM 1618 O O . THR A 1 207 ? -16.896 6.640 18.624 1.00 90.75 207 THR A O 1
ATOM 1621 N N . VAL A 1 208 ? -14.879 7.047 17.735 1.00 91.00 208 VAL A N 1
ATOM 1622 C CA . VAL A 1 208 ? -14.122 6.213 18.687 1.00 91.00 208 VAL A CA 1
ATOM 1623 C C . VAL A 1 208 ? -14.295 6.722 20.121 1.00 91.00 208 VAL A C 1
ATOM 1625 O O . VAL A 1 208 ? -14.495 5.936 21.051 1.00 91.00 208 VAL A O 1
ATOM 1628 N N . THR A 1 209 ? -14.283 8.042 20.323 1.00 89.94 209 THR A N 1
ATOM 1629 C CA . THR A 1 209 ? -14.528 8.648 21.642 1.00 89.94 209 THR A CA 1
ATOM 1630 C C . THR A 1 209 ? -15.930 8.327 22.154 1.00 89.94 209 THR A C 1
ATOM 1632 O O . THR A 1 209 ? -16.068 7.914 23.311 1.00 89.94 209 THR A O 1
ATOM 1635 N N . ALA A 1 210 ? -16.949 8.443 21.296 1.00 93.06 210 ALA A N 1
ATOM 1636 C CA . ALA A 1 210 ? -18.330 8.108 21.630 1.00 93.06 210 ALA A CA 1
ATOM 1637 C C . ALA A 1 210 ? -18.488 6.625 22.011 1.00 93.06 210 ALA A C 1
ATOM 1639 O O . ALA A 1 210 ? -19.158 6.313 22.999 1.00 93.06 210 ALA A O 1
ATOM 1640 N N . ALA A 1 211 ? -17.805 5.720 21.303 1.00 94.88 211 ALA A N 1
ATOM 1641 C CA . ALA A 1 211 ? -17.814 4.289 21.609 1.00 94.88 211 ALA A CA 1
ATOM 1642 C C . ALA A 1 211 ? -17.197 4.008 22.988 1.00 94.88 211 ALA A C 1
ATOM 1644 O O . ALA A 1 211 ? -17.767 3.292 23.817 1.00 94.88 211 ALA A O 1
ATOM 1645 N N . LEU A 1 212 ? -16.064 4.649 23.294 1.00 93.00 212 LEU A N 1
ATOM 1646 C CA . LEU A 1 212 ? -15.445 4.567 24.616 1.00 93.00 212 LEU A CA 1
ATOM 1647 C C . LEU A 1 212 ? -16.342 5.166 25.714 1.00 93.00 212 LEU A C 1
ATOM 1649 O O . LEU A 1 212 ? -16.363 4.642 26.828 1.00 93.00 212 LEU A O 1
ATOM 1653 N N . ASP A 1 213 ? -17.087 6.242 25.432 1.00 94.62 213 ASP A N 1
ATOM 1654 C CA . ASP A 1 213 ? -18.038 6.833 26.383 1.00 94.62 213 ASP A CA 1
ATOM 1655 C C . ASP A 1 213 ? -19.212 5.892 26.670 1.00 94.62 213 ASP A C 1
ATOM 1657 O O . ASP A 1 213 ? -19.633 5.784 27.824 1.00 94.62 213 ASP A O 1
ATOM 1661 N N . GLN A 1 214 ? -19.716 5.181 25.661 1.00 96.94 214 GLN A N 1
ATOM 1662 C CA . GLN A 1 214 ? -20.748 4.156 25.828 1.00 96.94 214 GLN A CA 1
ATOM 1663 C C . GLN A 1 214 ? -20.257 3.031 26.745 1.00 96.94 214 GLN A C 1
ATOM 1665 O O . GLN A 1 214 ? -20.891 2.767 27.768 1.00 96.94 214 GLN A O 1
ATOM 1670 N N . ILE A 1 215 ? -19.068 2.480 26.474 1.00 94.81 215 ILE A N 1
ATOM 1671 C CA . ILE A 1 215 ? -18.444 1.435 27.305 1.00 94.81 215 ILE A CA 1
ATOM 1672 C C . ILE A 1 215 ? -18.195 1.932 28.738 1.00 94.81 215 ILE A C 1
ATOM 1674 O O . ILE A 1 215 ? -18.373 1.187 29.708 1.00 94.81 215 ILE A O 1
ATOM 1678 N N . SER A 1 216 ? -17.804 3.201 28.898 1.00 95.50 216 SER A N 1
ATOM 1679 C CA . SER A 1 216 ? -17.503 3.802 30.204 1.00 95.50 216 SER A CA 1
ATOM 1680 C C . SER A 1 216 ? -18.696 3.801 31.166 1.00 95.50 216 SER A C 1
ATOM 1682 O O . SER A 1 216 ? -18.507 3.651 32.374 1.00 95.50 216 SER A O 1
ATOM 1684 N N . LYS A 1 217 ? -19.923 3.919 30.642 1.00 96.56 217 LYS A N 1
ATOM 1685 C CA . LYS A 1 217 ? -21.162 4.017 31.431 1.00 96.56 217 LYS A CA 1
ATOM 1686 C C . LYS A 1 217 ? -21.610 2.679 32.024 1.00 96.56 217 LYS A C 1
ATOM 1688 O O . LYS A 1 217 ? -22.464 2.663 32.903 1.00 96.56 217 LYS A O 1
ATOM 1693 N N . GLU A 1 218 ? -21.029 1.566 31.582 1.00 95.50 218 GLU A N 1
ATOM 1694 C CA . GLU A 1 218 ? -21.422 0.217 32.010 1.00 95.50 218 GLU A CA 1
ATOM 1695 C C . GLU A 1 218 ? -20.916 -0.145 33.407 1.00 95.50 218 GLU A C 1
ATOM 1697 O O . GLU A 1 218 ? -21.534 -0.943 34.108 1.00 95.50 218 GLU A O 1
ATOM 1702 N N . SER A 1 219 ? -19.774 0.407 33.829 1.00 97.19 219 SER A N 1
ATOM 1703 C CA . SER A 1 219 ? -19.243 0.174 35.172 1.00 97.19 219 SER A CA 1
ATOM 1704 C C . SER A 1 219 ? -18.185 1.198 35.563 1.00 97.19 219 SER A C 1
ATOM 1706 O O . SER A 1 219 ? -17.468 1.740 34.721 1.00 97.19 219 SER A O 1
ATOM 1708 N N . LYS A 1 220 ? -17.980 1.372 36.875 1.00 96.44 220 LYS A N 1
ATOM 1709 C CA . L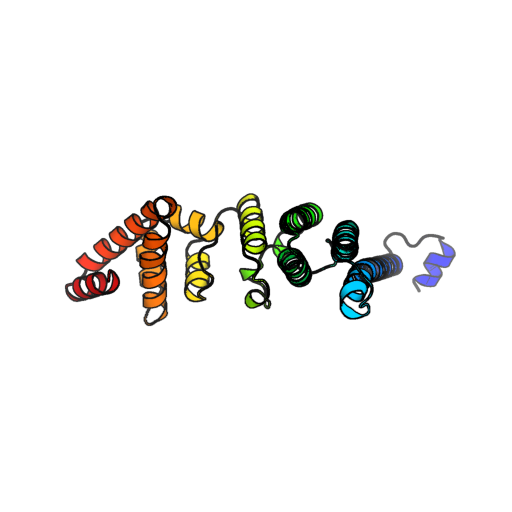YS A 1 220 ? -16.889 2.211 37.397 1.00 96.44 220 LYS A CA 1
ATOM 1710 C C . LYS A 1 220 ? -15.506 1.744 36.925 1.00 96.44 220 LYS A C 1
ATOM 1712 O O . LYS A 1 220 ? -14.603 2.560 36.752 1.00 96.44 220 LYS A O 1
ATOM 1717 N N . LEU A 1 221 ? -15.334 0.438 36.701 1.00 94.81 221 LEU A N 1
ATOM 1718 C CA . LEU A 1 221 ? -14.100 -0.121 36.151 1.00 94.81 221 LEU A CA 1
ATOM 1719 C C . LEU A 1 221 ? -13.882 0.327 34.699 1.00 94.81 221 LEU A C 1
ATOM 1721 O O . LEU A 1 221 ? -12.782 0.766 34.361 1.00 94.81 221 LEU A O 1
ATOM 1725 N N . ASN A 1 222 ? -14.917 0.254 33.859 1.00 94.88 222 ASN A N 1
ATOM 1726 C CA . ASN A 1 222 ? -14.838 0.685 32.464 1.00 94.88 222 ASN A CA 1
ATOM 1727 C C . ASN A 1 222 ? -14.630 2.197 32.345 1.00 94.88 222 ASN A C 1
ATOM 1729 O O . ASN A 1 222 ? -13.832 2.626 31.517 1.00 94.88 222 ASN A O 1
ATOM 1733 N N . GLU A 1 223 ? -15.238 2.996 33.224 1.00 95.69 223 GLU A N 1
ATOM 1734 C CA . GLU A 1 223 ? -14.962 4.434 33.333 1.00 95.69 223 GLU A CA 1
ATOM 1735 C C . GLU A 1 223 ? -13.465 4.715 33.551 1.00 95.69 223 GLU A C 1
ATOM 1737 O O . GLU A 1 223 ? -12.857 5.541 32.865 1.00 95.69 223 GLU A O 1
ATOM 1742 N N . ILE A 1 224 ? -12.832 3.989 34.481 1.00 93.88 224 ILE A N 1
ATOM 1743 C CA . ILE A 1 224 ? -11.398 4.132 34.762 1.00 93.88 224 ILE A CA 1
ATOM 1744 C C . ILE A 1 224 ? -10.550 3.679 33.566 1.00 93.88 224 ILE A C 1
ATOM 1746 O O . ILE A 1 224 ? -9.549 4.333 33.264 1.00 93.88 224 ILE A O 1
ATOM 1750 N N . ARG A 1 225 ? -10.926 2.580 32.896 1.00 92.06 225 ARG A N 1
ATOM 1751 C CA . ARG A 1 225 ? -10.223 2.054 31.712 1.00 92.06 225 ARG A CA 1
ATOM 1752 C C . ARG A 1 225 ? -10.283 3.034 30.544 1.00 92.06 225 ARG A C 1
ATOM 1754 O O . ARG A 1 225 ? -9.228 3.466 30.089 1.00 92.06 225 ARG A O 1
ATOM 1761 N N . ALA A 1 226 ? -11.480 3.472 30.155 1.00 90.88 226 ALA A N 1
ATOM 1762 C CA . ALA A 1 226 ? -11.687 4.438 29.077 1.00 90.88 226 ALA A CA 1
ATOM 1763 C C . ALA A 1 226 ? -10.896 5.733 29.308 1.00 90.88 226 ALA A C 1
ATOM 1765 O O . ALA A 1 226 ? -10.222 6.224 28.407 1.00 90.88 226 ALA A O 1
ATOM 1766 N N . ARG A 1 227 ? -10.874 6.247 30.546 1.00 89.75 227 ARG A N 1
ATOM 1767 C CA . ARG A 1 227 ? -10.070 7.430 30.892 1.00 89.75 227 ARG A CA 1
ATOM 1768 C C . ARG A 1 227 ? -8.561 7.216 30.738 1.00 89.75 227 ARG A C 1
ATOM 1770 O O . ARG A 1 227 ? -7.845 8.171 30.459 1.00 89.75 227 ARG A O 1
ATOM 1777 N N . ARG A 1 228 ? -8.052 6.007 30.989 1.00 88.50 228 ARG A N 1
ATOM 1778 C CA . ARG A 1 228 ? -6.618 5.693 30.844 1.00 88.50 228 ARG A CA 1
ATOM 1779 C C . ARG A 1 228 ? -6.217 5.499 29.388 1.00 88.50 228 ARG A C 1
ATOM 1781 O O . ARG A 1 228 ? -5.108 5.863 29.036 1.00 88.50 228 ARG A O 1
ATOM 1788 N N . TRP A 1 229 ? -7.116 4.950 28.585 1.00 86.06 229 TRP A N 1
ATOM 1789 C CA . TRP A 1 229 ? -6.929 4.726 27.156 1.00 86.06 229 TRP A CA 1
ATOM 1790 C C . TRP A 1 229 ? -6.860 6.012 26.327 1.00 86.06 229 TRP A C 1
ATOM 1792 O O . TRP A 1 229 ? -6.184 6.043 25.312 1.00 86.06 229 TRP A O 1
ATOM 1802 N N . ARG A 1 230 ? -7.505 7.091 26.782 1.00 76.75 230 ARG A N 1
ATOM 1803 C CA . ARG A 1 230 ? -7.509 8.408 26.114 1.00 76.75 230 ARG A CA 1
ATOM 1804 C C . ARG A 1 230 ? -6.250 9.260 26.360 1.00 76.75 230 ARG A C 1
ATOM 1806 O O . ARG A 1 230 ? -6.283 10.457 26.084 1.00 76.75 230 ARG A O 1
ATOM 1813 N N . LYS A 1 231 ? -5.200 8.698 26.964 1.00 64.75 231 LYS A N 1
ATOM 1814 C CA . LYS A 1 231 ? -3.963 9.411 27.327 1.00 64.75 231 LYS A CA 1
ATOM 1815 C C . LYS A 1 231 ? -2.805 9.052 26.404 1.00 64.75 231 LYS A C 1
ATOM 1817 O O . LYS A 1 231 ? -2.043 9.984 26.095 1.00 64.75 231 LYS A O 1
#

Secondary structure (DSSP, 8-state):
-HHHHHHHHS--TTSHHHHHHHHHHHHHHHHHHHHHHHHHHHHHHS-SS--HHHHHHHHHHHHHHHTTTS-HHHHHHHHHHHHHTT-HHHHHHHHHHHHHHHTT-GGGT-GGGSTTTTT---HHHHHHHHHHHHHHH-SPPHHHHHHHHHTT----HHHHHHHHH--HHHHHHHHHH--THHHHHHHHIIIIIHHHS-STTHHHHHHHHHHHHHHHTT-HHHHHHHHHHT-

Organism: NCBI:txid627669

Foldseek 3Di:
DLVVVCVVPVDQPPHPVVVVVVVVVVVVLLVVLVVQQVVLVCCVVVDDPDDLVVSLVSNLVSCLRNLVNDALLSLLVSLVVCVVVVNNVSSLVSLVSSCVVCVVPLVRLPLVPDPCVVSNPDPSSNQVSLVSCCVVVNADAQLVLLVCQLVVVADHPSSLRNLLPDALVNLLVVLVVDDDPSSLSSLCCQQVVLVVVPDSSVSSNVSNLSNLVVQLVPDVVSVVVSVVSND

Radius of gyration: 25.04 Å; chains: 1; bounding box: 52×60×78 Å